Protein AF-E9F915-F1 (afdb_monomer_lite)

Secondary structure (DSSP, 8-state):
------PPPPPPPPPPPPPPP-PPPPPS-EEETTTTEEE-PPP-------------------EEEEEEEEE--SSS--EEEEEEEEETTEEEEEEEGGG--HHHHHTEEEEEEEEEEEE--SHHHHHHHH----TTTHHHHHSHHHHHHHTT--HHHHHHHHTTSGGGGSTTTTTTSSS-STTSB--EEEESS-TTT-GGGGG-GGGEEEEEETTEEEESTT--TT-SPP--

Sequence (232 aa):
MTRRVLEQRPAQEAPPCREPADPAPFPRSFYSFSLGTTIRPRPGRRAASRHAPADDATKKLIYTIVKADLLIPGADEPVPDAALVAEAKLIVWVGKQDAIPAEYTQKCRGTYSVPYLMPGLWDCHAHFLAGGDDEASWPAYMGFLEWAVEAGLSNLEAIRAATANGPLTVEGQAPRTGQLKAGYEADFIGVTANPVADVRVLQNEENIRWVWKGGRLFKGPGVGPWGEPAWF

Structure (mmCIF, N/CA/C/O backbone):
data_AF-E9F915-F1
#
_entry.id   AF-E9F915-F1
#
loop_
_atom_site.group_PDB
_atom_site.id
_atom_site.type_symbol
_atom_site.label_atom_id
_atom_site.label_alt_id
_atom_site.label_comp_id
_atom_site.label_asym_id
_atom_site.label_entity_id
_atom_site.label_seq_id
_atom_site.pdbx_PDB_ins_code
_atom_site.Cartn_x
_atom_site.Cartn_y
_atom_site.Cartn_z
_atom_site.occupancy
_atom_site.B_iso_or_equiv
_atom_site.auth_seq_id
_atom_site.auth_comp_id
_atom_site.auth_asym_id
_atom_site.auth_atom_id
_atom_site.pdbx_PDB_model_num
ATOM 1 N N . MET A 1 1 ? 20.446 -52.615 -42.421 1.00 43.00 1 MET A N 1
ATOM 2 C CA . MET A 1 1 ? 20.404 -51.462 -41.494 1.00 43.00 1 MET A CA 1
ATOM 3 C C . MET A 1 1 ? 18.943 -51.130 -41.235 1.00 43.00 1 MET A C 1
ATOM 5 O O . MET A 1 1 ? 18.282 -50.602 -42.116 1.00 43.00 1 MET A O 1
ATOM 9 N N . THR A 1 2 ? 18.412 -51.556 -40.090 1.00 36.72 2 THR A N 1
ATOM 10 C CA . THR A 1 2 ? 16.969 -51.584 -39.796 1.00 36.72 2 THR A CA 1
ATOM 11 C C . THR A 1 2 ? 16.632 -50.463 -38.813 1.00 36.72 2 THR A C 1
ATOM 13 O O . THR A 1 2 ? 17.228 -50.377 -37.740 1.00 36.72 2 THR A O 1
ATOM 16 N N . ARG A 1 3 ? 15.717 -49.569 -39.198 1.00 39.41 3 ARG A N 1
ATOM 17 C CA . ARG A 1 3 ? 15.311 -48.374 -38.440 1.00 39.41 3 ARG A CA 1
ATOM 18 C C . ARG A 1 3 ? 14.457 -48.808 -37.235 1.00 39.41 3 ARG A C 1
ATOM 20 O O . ARG A 1 3 ? 13.354 -49.307 -37.431 1.00 39.41 3 ARG A O 1
ATOM 27 N N . ARG A 1 4 ? 14.959 -48.657 -36.001 1.00 42.19 4 ARG A N 1
ATOM 28 C CA . ARG A 1 4 ? 14.153 -48.846 -34.777 1.00 42.19 4 ARG A CA 1
ATOM 29 C C . ARG A 1 4 ? 13.173 -47.679 -34.643 1.00 42.19 4 ARG A C 1
ATOM 31 O O . ARG A 1 4 ? 13.599 -46.532 -34.545 1.00 42.19 4 ARG A O 1
ATOM 38 N N . VAL A 1 5 ? 11.881 -47.984 -34.645 1.00 43.88 5 VAL A N 1
ATOM 39 C CA . VAL A 1 5 ? 10.809 -47.059 -34.262 1.00 43.88 5 VAL A CA 1
ATOM 40 C C . VAL A 1 5 ? 10.809 -46.975 -32.733 1.00 43.88 5 VAL A C 1
ATOM 42 O O . VAL A 1 5 ? 10.746 -48.005 -32.067 1.00 43.88 5 VAL A O 1
ATOM 45 N N . LEU A 1 6 ? 10.955 -45.769 -32.179 1.00 43.78 6 LEU A N 1
ATOM 46 C CA . LEU A 1 6 ? 10.784 -45.519 -30.747 1.00 43.78 6 LEU A CA 1
ATOM 47 C C . LEU A 1 6 ? 9.276 -45.511 -30.450 1.00 43.78 6 LEU A C 1
ATOM 49 O O . LEU A 1 6 ? 8.578 -44.589 -30.869 1.00 43.78 6 LEU A O 1
ATOM 53 N N . GLU A 1 7 ? 8.773 -46.522 -29.742 1.00 43.69 7 GLU A N 1
ATOM 54 C CA . GLU A 1 7 ? 7.441 -46.467 -29.132 1.00 43.69 7 GLU A CA 1
ATOM 55 C C . GLU A 1 7 ? 7.418 -45.371 -28.057 1.00 43.69 7 GLU A C 1
ATOM 57 O O . GLU A 1 7 ? 8.215 -45.376 -27.115 1.00 43.69 7 GLU A O 1
ATOM 62 N N . GLN A 1 8 ? 6.504 -44.413 -28.210 1.00 40.25 8 GLN A N 1
ATOM 63 C CA . GLN A 1 8 ? 6.225 -43.397 -27.202 1.00 40.25 8 GLN A CA 1
ATOM 64 C C . GLN A 1 8 ? 5.401 -44.031 -26.077 1.00 40.25 8 GLN A C 1
ATOM 66 O O . GLN A 1 8 ? 4.321 -44.567 -26.316 1.00 40.25 8 GLN A O 1
ATOM 71 N N . ARG A 1 9 ? 5.912 -43.979 -24.841 1.00 39.47 9 ARG A N 1
ATOM 72 C CA . ARG A 1 9 ? 5.148 -44.391 -23.655 1.00 39.47 9 ARG A CA 1
ATOM 73 C C . ARG A 1 9 ? 4.009 -43.392 -23.413 1.00 39.47 9 ARG A C 1
ATOM 75 O O . ARG A 1 9 ? 4.256 -42.192 -23.538 1.00 39.47 9 ARG A O 1
ATOM 82 N N . PRO A 1 10 ? 2.803 -43.843 -23.027 1.00 36.66 10 PRO A N 1
ATOM 83 C CA . PRO A 1 10 ? 1.741 -42.932 -22.623 1.00 36.66 10 PRO A CA 1
ATOM 84 C C . PRO A 1 10 ? 2.171 -42.144 -21.378 1.00 36.66 10 PRO A C 1
ATOM 86 O O . PRO A 1 10 ? 2.857 -42.676 -20.500 1.00 36.66 10 PRO A O 1
ATOM 89 N N . ALA A 1 11 ? 1.789 -40.868 -21.328 1.00 37.03 11 ALA A N 1
ATOM 90 C CA . ALA A 1 11 ? 2.035 -39.995 -20.189 1.00 37.03 11 ALA A CA 1
ATOM 91 C C . ALA A 1 11 ? 1.406 -40.604 -18.926 1.00 37.03 11 ALA A C 1
ATOM 93 O O . ALA A 1 11 ? 0.211 -40.893 -18.900 1.00 37.03 11 ALA A O 1
ATOM 94 N N . GLN A 1 12 ? 2.221 -40.826 -17.893 1.00 41.88 12 GLN A N 1
ATOM 95 C CA . GLN A 1 12 ? 1.717 -41.170 -16.568 1.00 41.88 12 GLN A CA 1
ATOM 96 C C . GLN A 1 12 ? 0.986 -39.955 -15.996 1.00 41.88 12 GLN A C 1
ATOM 98 O O . GLN A 1 12 ? 1.532 -38.853 -15.957 1.00 41.88 12 GLN A O 1
ATOM 103 N N . GLU A 1 13 ? -0.257 -40.177 -15.586 1.00 35.12 13 GLU A N 1
ATOM 104 C CA . GLU A 1 13 ? -1.120 -39.190 -14.949 1.00 35.12 13 GLU A CA 1
ATOM 105 C C . GLU A 1 13 ? -0.459 -38.680 -13.657 1.00 35.12 13 GLU A C 1
ATOM 107 O O . GLU A 1 13 ? 0.014 -39.466 -12.831 1.00 35.12 13 GLU A O 1
ATOM 112 N N . ALA A 1 14 ? -0.363 -37.356 -13.512 1.00 33.72 14 ALA A N 1
ATOM 113 C CA . ALA A 1 14 ? 0.231 -36.732 -12.337 1.00 33.72 14 ALA A CA 1
ATOM 114 C C . ALA A 1 14 ? -0.610 -37.046 -11.084 1.00 33.72 14 ALA A C 1
ATOM 116 O O . ALA A 1 14 ? -1.841 -37.037 -11.162 1.00 33.72 14 ALA A O 1
ATOM 117 N N . PRO A 1 15 ? 0.014 -37.305 -9.918 1.00 34.62 15 PRO A N 1
ATOM 118 C CA . PRO A 1 15 ? -0.734 -37.519 -8.686 1.00 34.62 15 PRO A CA 1
ATOM 119 C C . PRO A 1 15 ? -1.534 -36.253 -8.330 1.00 34.62 15 PRO A C 1
ATOM 121 O O . PRO A 1 15 ? -1.039 -35.144 -8.553 1.00 34.62 15 PRO A O 1
ATOM 124 N N . PRO A 1 16 ? -2.748 -36.385 -7.764 1.00 34.44 16 PRO A N 1
ATOM 125 C CA . PRO A 1 16 ? -3.571 -35.234 -7.414 1.00 34.44 16 PRO A CA 1
ATOM 126 C C . PRO A 1 16 ? -2.843 -34.333 -6.410 1.00 34.44 16 PRO A C 1
ATOM 128 O O . PRO A 1 16 ? -2.232 -34.817 -5.451 1.00 34.44 16 PRO A O 1
ATOM 131 N N . CYS A 1 17 ? -2.914 -33.019 -6.641 1.00 27.19 17 CYS A N 1
ATOM 132 C CA . CYS A 1 17 ? -2.391 -32.002 -5.735 1.00 27.19 17 CYS A CA 1
ATOM 133 C C . CYS A 1 17 ? -2.933 -32.248 -4.323 1.00 27.19 17 CYS A C 1
ATOM 135 O O . CYS A 1 17 ? -4.143 -32.220 -4.105 1.00 27.19 17 CYS A O 1
ATOM 137 N N . ARG A 1 18 ? -2.037 -32.496 -3.360 1.00 30.45 18 ARG A N 1
ATOM 138 C CA . ARG A 1 18 ? -2.409 -32.509 -1.943 1.00 30.45 18 ARG A CA 1
ATOM 139 C C . ARG A 1 18 ? -2.932 -31.126 -1.577 1.00 30.45 18 ARG A C 1
ATOM 141 O O . ARG A 1 18 ? -2.266 -30.131 -1.863 1.00 30.45 18 ARG A O 1
ATOM 148 N N . GLU A 1 19 ? -4.101 -31.084 -0.947 1.00 28.81 19 GLU A N 1
ATOM 149 C CA . GLU A 1 19 ? -4.620 -29.868 -0.327 1.00 28.81 19 GLU A CA 1
ATOM 150 C C . GLU A 1 19 ? -3.542 -29.270 0.597 1.00 28.81 19 GLU A C 1
ATOM 152 O O . GLU A 1 19 ? -2.868 -30.023 1.316 1.00 28.81 19 GLU A O 1
ATOM 157 N N . PRO A 1 20 ? -3.314 -27.944 0.557 1.00 32.12 20 PRO A N 1
ATOM 158 C CA . PRO A 1 20 ? -2.363 -27.308 1.452 1.00 32.12 20 PRO A CA 1
ATOM 159 C C . PRO A 1 20 ? -2.805 -27.558 2.895 1.00 32.12 20 PRO A C 1
ATOM 161 O O . PRO A 1 20 ? -3.964 -27.341 3.244 1.00 32.12 20 PRO A O 1
ATOM 164 N N . ALA A 1 21 ? -1.876 -28.047 3.718 1.00 34.62 21 ALA A N 1
ATOM 165 C CA . ALA A 1 21 ? -2.107 -28.247 5.140 1.00 34.62 21 ALA A CA 1
ATOM 166 C C . ALA A 1 21 ? -2.639 -26.953 5.773 1.00 34.62 21 ALA A C 1
ATOM 168 O O . ALA A 1 21 ? -2.148 -25.866 5.455 1.00 34.62 21 ALA A O 1
ATOM 169 N N . ASP A 1 22 ? -3.619 -27.092 6.669 1.00 31.59 22 ASP A N 1
ATOM 170 C CA . ASP A 1 22 ? -4.169 -25.986 7.454 1.00 31.59 22 ASP A CA 1
ATOM 171 C C . ASP A 1 22 ? -3.018 -25.131 8.018 1.00 31.59 22 ASP A C 1
ATOM 173 O O . ASP A 1 22 ? -2.083 -25.689 8.614 1.00 31.59 22 ASP A O 1
ATOM 177 N N . PRO A 1 23 ? -3.027 -23.798 7.826 1.00 40.06 23 PRO A N 1
ATOM 178 C CA . PRO A 1 23 ? -1.953 -22.955 8.318 1.00 40.06 23 PRO A CA 1
ATOM 179 C C . PRO A 1 23 ? -1.844 -23.126 9.832 1.00 40.06 23 PRO A C 1
ATOM 181 O O . PRO A 1 23 ? -2.843 -23.084 10.554 1.00 40.06 23 PRO A O 1
ATOM 184 N N . ALA A 1 24 ? -0.616 -23.341 10.306 1.00 38.50 24 ALA A N 1
ATOM 185 C CA . ALA A 1 24 ? -0.338 -23.542 11.720 1.00 38.50 24 ALA A CA 1
ATOM 186 C C . ALA A 1 24 ? -1.024 -22.452 12.573 1.00 38.50 24 ALA A C 1
ATOM 188 O O . ALA A 1 24 ? -1.021 -21.276 12.189 1.00 38.50 24 ALA A O 1
ATOM 189 N N . PRO A 1 25 ? -1.613 -22.811 13.729 1.00 47.69 25 PRO A N 1
ATOM 190 C CA . PRO A 1 25 ? -2.326 -21.855 14.562 1.00 47.69 25 PRO A CA 1
ATOM 191 C C . PRO A 1 25 ? -1.397 -20.715 14.987 1.00 47.69 25 PRO A C 1
ATOM 193 O O . PRO A 1 25 ? -0.257 -20.937 15.401 1.00 47.69 25 PRO A O 1
ATOM 196 N N . PHE A 1 26 ? -1.905 -19.486 14.887 1.00 46.41 26 PHE A N 1
ATOM 197 C CA . PHE A 1 26 ? -1.135 -18.271 15.144 1.00 46.41 26 PHE A CA 1
ATOM 198 C C . PHE A 1 26 ? -0.516 -18.283 16.559 1.00 46.41 26 PHE A C 1
ATOM 200 O O . PHE A 1 26 ? -1.200 -18.643 17.527 1.00 46.41 26 PHE A O 1
ATOM 207 N N . PRO A 1 27 ? 0.758 -17.878 16.723 1.00 49.72 27 PRO A N 1
ATOM 208 C CA . PRO A 1 27 ? 1.419 -17.883 18.022 1.00 49.72 27 PRO A CA 1
ATOM 209 C C . PRO A 1 27 ? 0.731 -16.934 19.014 1.00 49.72 27 PRO A C 1
ATOM 211 O O . PRO A 1 27 ? 0.291 -15.837 18.673 1.00 49.72 27 PRO A O 1
ATOM 214 N N . ARG A 1 28 ? 0.674 -17.347 20.288 1.00 50.78 28 ARG A N 1
ATOM 215 C CA . ARG A 1 28 ? -0.010 -16.619 21.380 1.00 50.78 28 ARG A CA 1
ATOM 216 C C . ARG A 1 28 ? 0.601 -15.251 21.710 1.00 50.78 28 ARG A C 1
ATOM 218 O O . ARG A 1 28 ? -0.039 -14.435 22.373 1.00 50.78 28 ARG A O 1
ATOM 225 N N . SER A 1 29 ? 1.841 -15.012 21.296 1.00 61.34 29 SER A N 1
ATOM 226 C CA . SER A 1 29 ? 2.548 -13.744 21.459 1.00 61.34 29 SER A CA 1
ATOM 227 C C . SER A 1 29 ? 3.776 -13.692 20.560 1.00 61.34 29 SER A C 1
ATOM 229 O O . SER A 1 29 ? 4.362 -14.736 20.288 1.00 61.34 29 SER A O 1
ATOM 231 N N . PHE A 1 30 ? 4.190 -12.496 20.144 1.00 60.84 30 PHE A N 1
ATOM 232 C CA . PHE A 1 30 ? 5.284 -12.305 19.201 1.00 60.84 30 PHE A CA 1
ATOM 233 C C . PHE A 1 30 ? 5.920 -10.899 19.357 1.00 60.84 30 PHE A C 1
ATOM 235 O O . PHE A 1 30 ? 5.217 -9.888 19.404 1.00 60.84 30 PHE A O 1
ATOM 242 N N . TYR A 1 31 ? 7.252 -10.805 19.482 1.00 54.66 31 TYR A N 1
ATOM 243 C CA . TYR A 1 31 ? 7.989 -9.555 19.772 1.00 54.66 31 TYR A CA 1
ATOM 244 C C . TYR A 1 31 ? 8.212 -8.702 18.518 1.00 54.66 31 TYR A C 1
ATOM 246 O O . TYR A 1 31 ? 8.751 -9.207 17.542 1.00 54.66 31 TYR A O 1
ATOM 254 N N . SER A 1 32 ? 7.756 -7.450 18.507 1.00 49.03 32 SER A N 1
ATOM 255 C CA . SER A 1 32 ? 7.906 -6.532 17.372 1.00 49.03 32 SER A CA 1
ATOM 256 C C . SER A 1 32 ? 9.156 -5.670 17.543 1.00 49.03 32 SER A C 1
ATOM 258 O O . SER A 1 32 ? 9.286 -4.944 18.531 1.00 49.03 32 SER A O 1
ATOM 260 N N . PHE A 1 33 ? 10.066 -5.745 16.570 1.00 37.56 33 PHE A N 1
ATOM 261 C CA . PHE A 1 33 ? 11.316 -4.979 16.560 1.00 37.56 33 PHE A CA 1
ATOM 262 C C . PHE A 1 33 ? 11.111 -3.524 16.139 1.00 37.56 33 PHE A C 1
ATOM 264 O O . PHE A 1 33 ? 11.818 -2.657 16.641 1.00 37.56 33 PHE A O 1
ATOM 271 N N . SER A 1 34 ? 10.110 -3.230 15.302 1.00 38.44 34 SER A N 1
ATOM 272 C CA . SER A 1 34 ? 9.751 -1.849 14.950 1.00 38.44 34 SER A CA 1
ATOM 273 C C . SER A 1 34 ? 9.242 -1.060 16.169 1.00 38.44 34 SER A C 1
ATOM 275 O O . SER A 1 34 ? 9.246 0.170 16.162 1.00 38.44 34 SER A O 1
ATOM 277 N N . LEU A 1 35 ? 8.834 -1.767 17.232 1.00 41.44 35 LEU A N 1
ATOM 278 C CA . LEU A 1 35 ? 8.211 -1.209 18.432 1.00 41.44 35 LEU A CA 1
ATOM 279 C C . LEU A 1 35 ? 8.949 -1.508 19.744 1.00 41.44 35 LEU A C 1
ATOM 281 O O . LEU A 1 35 ? 8.531 -0.996 20.781 1.00 41.44 35 LEU A O 1
ATOM 285 N N . GLY A 1 36 ? 9.956 -2.383 19.739 1.00 46.94 36 GLY A N 1
ATOM 286 C CA . GLY A 1 36 ? 10.618 -2.857 20.960 1.00 46.94 36 GLY A CA 1
ATOM 287 C C . GLY A 1 36 ? 9.665 -3.489 21.990 1.00 46.94 36 GLY A C 1
ATOM 288 O O . GLY A 1 36 ? 9.861 -3.315 23.191 1.00 46.94 36 GLY A O 1
ATOM 289 N N . THR A 1 37 ? 8.581 -4.158 21.564 1.00 49.03 37 THR A N 1
ATOM 290 C CA . THR A 1 37 ? 7.566 -4.685 22.501 1.00 49.03 37 THR A CA 1
ATOM 291 C C . THR A 1 37 ? 6.890 -5.980 22.045 1.00 49.03 37 THR A C 1
ATOM 293 O O . THR A 1 37 ? 6.812 -6.278 20.855 1.00 49.03 37 THR A O 1
ATOM 296 N N . THR A 1 38 ? 6.353 -6.759 22.993 1.00 56.84 38 THR A N 1
ATOM 297 C CA . THR A 1 38 ? 5.653 -8.029 22.717 1.00 56.84 38 THR A CA 1
ATOM 298 C C . THR A 1 38 ? 4.183 -7.804 22.382 1.00 56.84 38 THR A C 1
ATOM 300 O O . THR A 1 38 ? 3.413 -7.336 23.218 1.00 56.84 38 THR A O 1
ATOM 303 N N . ILE A 1 39 ? 3.761 -8.224 21.189 1.00 55.38 39 ILE A N 1
ATOM 304 C CA . ILE A 1 39 ? 2.359 -8.216 20.765 1.00 55.38 39 ILE A CA 1
ATOM 305 C C . ILE A 1 39 ? 1.713 -9.544 21.177 1.00 55.38 39 ILE A C 1
ATOM 307 O O . ILE A 1 39 ? 2.285 -10.610 20.961 1.00 55.38 39 ILE A O 1
ATOM 311 N N . ARG A 1 40 ? 0.518 -9.502 21.775 1.00 64.94 40 ARG A N 1
ATOM 312 C CA . ARG A 1 40 ? -0.287 -10.694 22.096 1.00 64.94 40 ARG A CA 1
ATOM 313 C C . ARG A 1 40 ? -1.623 -10.623 21.351 1.00 64.94 40 ARG A C 1
ATOM 315 O O . ARG A 1 40 ? -2.489 -9.859 21.782 1.00 64.94 40 ARG A O 1
ATOM 322 N N . PRO A 1 41 ? -1.809 -11.362 20.244 1.00 46.00 41 PRO A N 1
ATOM 323 C CA . PRO A 1 41 ? -3.091 -11.391 19.555 1.00 46.00 41 PRO A CA 1
ATOM 324 C C . PRO A 1 41 ? -4.121 -12.088 20.453 1.00 46.00 41 PRO A C 1
ATOM 326 O O . PRO A 1 41 ? -3.833 -13.121 21.062 1.00 46.00 41 PRO A O 1
ATOM 329 N N . ARG A 1 42 ? -5.323 -11.514 20.595 1.00 44.06 42 ARG A N 1
ATOM 330 C CA . ARG A 1 42 ? -6.393 -12.162 21.368 1.00 44.06 42 ARG A CA 1
ATOM 331 C C . ARG A 1 42 ? -6.920 -13.362 20.574 1.00 44.06 42 ARG A C 1
ATOM 333 O O . ARG A 1 42 ? -7.370 -13.161 19.449 1.00 44.06 42 ARG A O 1
ATOM 340 N N . PRO A 1 43 ? -6.930 -14.583 21.138 1.00 40.81 43 PRO A N 1
ATOM 341 C CA . PRO A 1 43 ? -7.634 -15.688 20.507 1.00 40.81 43 PRO A CA 1
ATOM 342 C C . PRO A 1 43 ? -9.139 -15.388 20.492 1.00 40.81 43 PRO A C 1
ATOM 344 O O . PRO A 1 43 ? -9.666 -14.787 21.435 1.00 40.81 43 PRO A O 1
ATOM 347 N N . GLY A 1 44 ? -9.815 -15.791 19.411 1.00 42.69 44 GLY A N 1
ATOM 348 C CA . GLY A 1 44 ? -11.257 -15.624 19.232 1.00 42.69 44 GLY A CA 1
ATOM 349 C C . GLY A 1 44 ? -12.027 -16.016 20.496 1.00 42.69 44 GLY A C 1
ATOM 350 O O . GLY A 1 44 ? -11.787 -17.068 21.089 1.00 42.69 44 GLY A O 1
ATOM 351 N N . ARG A 1 45 ? -12.911 -15.121 20.953 1.00 38.88 45 ARG A N 1
ATOM 352 C CA . ARG A 1 45 ? -13.650 -15.242 22.217 1.00 38.88 45 ARG A CA 1
ATOM 353 C C . ARG A 1 45 ? -14.365 -16.599 22.325 1.00 38.88 45 ARG A C 1
ATOM 355 O O . ARG A 1 45 ? -15.392 -16.811 21.690 1.00 38.88 45 ARG A O 1
ATOM 362 N N . ARG A 1 46 ? -13.927 -17.435 23.270 1.00 32.91 46 ARG A N 1
ATOM 363 C CA . ARG A 1 46 ? -14.832 -18.264 24.082 1.00 32.91 46 ARG A CA 1
ATOM 364 C C . ARG A 1 46 ? -14.678 -17.868 25.549 1.00 32.91 46 ARG A C 1
ATOM 366 O O . ARG A 1 46 ? -13.573 -17.643 26.035 1.00 32.91 46 ARG A O 1
ATOM 373 N N . ALA A 1 47 ? -15.818 -17.683 26.205 1.00 40.06 47 ALA A N 1
ATOM 374 C CA . ALA A 1 47 ? -15.943 -17.108 27.537 1.00 40.06 47 ALA A CA 1
ATOM 375 C C . ALA A 1 47 ? -15.392 -18.033 28.637 1.00 40.06 47 ALA A C 1
ATOM 377 O O . ALA A 1 47 ? -15.788 -19.192 28.693 1.00 40.06 47 ALA A O 1
ATOM 378 N N . ALA A 1 48 ? -14.537 -17.508 29.526 1.00 30.30 48 ALA A N 1
ATOM 379 C CA . ALA A 1 48 ? -14.792 -17.397 30.974 1.00 30.30 48 ALA A CA 1
ATOM 380 C C . ALA A 1 48 ? -13.531 -17.001 31.783 1.00 30.30 48 ALA A C 1
ATOM 382 O O . ALA A 1 48 ? -12.481 -17.622 31.674 1.00 30.30 48 ALA A O 1
ATOM 383 N N . SER A 1 49 ? -13.720 -15.959 32.604 1.00 36.72 49 SER A N 1
ATOM 384 C CA . SER A 1 49 ? -13.103 -15.562 33.889 1.00 36.72 49 SER A CA 1
ATOM 385 C C . SER A 1 49 ? -11.691 -16.035 34.288 1.00 36.72 49 SER A C 1
ATOM 387 O O . SER A 1 49 ? -11.479 -17.212 34.570 1.00 36.72 49 SER A O 1
ATOM 389 N N . ARG A 1 50 ? -10.795 -15.061 34.540 1.00 31.25 50 ARG A N 1
ATOM 390 C CA . ARG A 1 50 ? -10.227 -14.773 35.879 1.00 31.25 50 ARG A CA 1
ATOM 391 C C . ARG A 1 50 ? -9.520 -13.407 35.906 1.00 31.25 50 ARG A C 1
ATOM 393 O O . ARG A 1 50 ? -8.927 -12.980 34.922 1.00 31.25 50 ARG A O 1
ATOM 400 N N . HIS A 1 51 ? -9.664 -12.736 37.046 1.00 34.12 51 HIS A N 1
ATOM 401 C CA . HIS A 1 51 ? -9.175 -11.401 37.405 1.00 34.12 51 HIS A CA 1
ATOM 402 C C . HIS A 1 51 ? -7.655 -11.226 37.209 1.00 34.12 51 HIS A C 1
ATOM 404 O O . HIS A 1 51 ? -6.870 -12.005 37.745 1.00 34.12 51 HIS A O 1
ATOM 410 N N . ALA A 1 52 ? -7.266 -10.151 36.522 1.00 30.16 52 ALA A N 1
ATOM 411 C CA . ALA A 1 52 ? -5.951 -9.511 36.575 1.00 30.16 52 ALA A CA 1
ATOM 412 C C . ALA A 1 52 ? -6.189 -8.021 36.910 1.00 30.16 52 ALA A C 1
ATOM 414 O O . ALA A 1 52 ? -7.265 -7.518 36.568 1.00 30.16 52 ALA A O 1
ATOM 415 N N . PRO A 1 53 ? -5.271 -7.341 37.624 1.00 32.31 53 PRO A N 1
ATOM 416 C CA . PRO A 1 53 ? -5.532 -6.021 38.188 1.00 32.31 53 PRO A CA 1
ATOM 417 C C . PRO A 1 53 ? -5.796 -5.001 37.079 1.00 32.31 53 PRO A C 1
ATOM 419 O O . PRO A 1 53 ? -5.200 -5.059 36.004 1.00 32.31 53 PRO A O 1
ATOM 422 N N . ALA A 1 54 ? -6.751 -4.114 37.348 1.00 35.56 54 ALA A N 1
ATOM 423 C CA . ALA A 1 54 ? -7.240 -3.117 36.417 1.00 35.56 54 ALA A CA 1
ATOM 424 C C . ALA A 1 54 ? -6.165 -2.060 36.135 1.00 35.56 54 ALA A C 1
ATOM 426 O O . ALA A 1 54 ? -5.974 -1.144 36.928 1.00 35.56 54 ALA A O 1
ATOM 427 N N . ASP A 1 55 ? -5.517 -2.171 34.977 1.00 35.81 55 ASP A N 1
ATOM 428 C CA . ASP A 1 55 ? -5.109 -0.984 34.231 1.00 35.81 55 ASP A CA 1
ATOM 429 C C . ASP A 1 55 ? -6.370 -0.461 33.531 1.00 35.81 55 ASP A C 1
ATOM 431 O O . ASP A 1 55 ? -6.750 -0.893 32.437 1.00 35.81 55 ASP A O 1
ATOM 435 N N . ASP A 1 56 ? -7.083 0.412 34.238 1.00 37.72 56 ASP A N 1
ATOM 436 C CA . ASP A 1 56 ? -8.189 1.194 33.701 1.00 37.72 56 ASP A CA 1
ATOM 437 C C . ASP A 1 56 ? -7.632 2.292 32.789 1.00 37.72 56 ASP A C 1
ATOM 439 O O . ASP A 1 56 ? -7.505 3.461 33.140 1.00 37.72 56 ASP A O 1
ATOM 443 N N . ALA A 1 57 ? -7.269 1.884 31.581 1.00 41.12 57 ALA A N 1
ATOM 444 C CA . ALA A 1 57 ? -7.301 2.754 30.428 1.00 41.12 57 ALA A CA 1
ATOM 445 C C . ALA A 1 57 ? -8.193 2.056 29.413 1.00 41.12 57 ALA A C 1
ATOM 447 O O . ALA A 1 57 ? -7.757 1.181 28.660 1.00 41.12 57 ALA A O 1
ATOM 448 N N . THR A 1 58 ? -9.469 2.429 29.394 1.00 40.19 58 THR A N 1
ATOM 449 C CA . THR A 1 58 ? -10.378 2.076 28.304 1.00 40.19 58 THR A CA 1
ATOM 450 C C . THR A 1 58 ? -9.869 2.767 27.030 1.00 40.19 58 THR A C 1
ATOM 452 O O . THR A 1 58 ? -10.392 3.801 26.618 1.00 40.19 58 THR A O 1
ATOM 455 N N . LYS A 1 59 ? -8.785 2.251 26.424 1.00 52.59 59 LYS A N 1
ATOM 456 C CA . LYS A 1 59 ? -8.238 2.741 25.155 1.00 52.59 59 LYS A CA 1
ATOM 457 C C . LYS A 1 59 ? -9.329 2.528 24.120 1.00 52.59 59 LYS A C 1
ATOM 459 O O . LYS A 1 59 ? -9.590 1.404 23.699 1.00 52.59 59 LYS A O 1
ATOM 464 N N . LYS A 1 60 ? -10.024 3.617 23.788 1.00 53.19 60 LYS A N 1
ATOM 465 C CA . LYS A 1 60 ? -11.063 3.674 22.764 1.00 53.19 60 LYS A CA 1
ATOM 466 C C . LYS A 1 60 ? -10.448 3.067 21.500 1.00 53.19 60 LYS A C 1
ATOM 468 O O . LYS A 1 60 ? -9.529 3.647 20.935 1.00 53.19 60 LYS A O 1
ATOM 473 N N . LEU A 1 61 ? -10.868 1.858 21.135 1.00 56.75 61 LEU A N 1
ATOM 474 C CA . LEU A 1 61 ? -10.429 1.197 19.909 1.00 56.75 61 LEU A CA 1
ATOM 475 C C . LEU A 1 61 ? -10.983 2.037 18.760 1.00 56.75 61 LEU A C 1
ATOM 477 O O . LEU A 1 61 ? -12.204 2.131 18.621 1.00 56.75 61 LEU A O 1
ATOM 481 N N . ILE A 1 62 ? -10.110 2.720 18.021 1.00 76.44 62 ILE A N 1
ATOM 482 C CA . ILE A 1 62 ? -10.526 3.545 16.891 1.00 76.44 62 ILE A CA 1
ATOM 483 C C . ILE A 1 62 ? -9.921 2.961 15.623 1.00 76.44 62 ILE A C 1
ATOM 485 O O . ILE A 1 62 ? -8.704 2.808 15.525 1.00 76.44 62 ILE A O 1
ATOM 489 N N . TYR A 1 63 ? -10.790 2.613 14.679 1.00 89.69 63 TYR A N 1
ATOM 490 C CA . TYR A 1 63 ? -10.387 2.070 13.390 1.00 89.69 63 TYR A CA 1
ATOM 491 C C . TYR A 1 63 ? -9.947 3.194 12.453 1.00 89.69 63 TYR A C 1
ATOM 493 O O . TYR A 1 63 ? -10.596 4.242 12.376 1.00 89.69 63 TYR A O 1
ATOM 501 N N . THR A 1 64 ? -8.885 2.952 11.695 1.00 92.25 64 THR A N 1
ATOM 502 C CA . THR A 1 64 ? -8.491 3.773 10.547 1.00 92.25 64 THR A CA 1
ATOM 503 C C . THR A 1 64 ? -8.925 3.052 9.284 1.00 92.25 64 THR A C 1
ATOM 505 O O . THR A 1 64 ? -8.561 1.895 9.090 1.00 92.25 64 THR A O 1
ATOM 508 N N . ILE A 1 65 ? -9.700 3.724 8.432 1.00 95.12 65 ILE A N 1
ATOM 509 C CA . ILE A 1 65 ? -10.146 3.170 7.151 1.00 95.12 65 ILE A CA 1
ATOM 510 C C . ILE A 1 65 ? -9.390 3.885 6.037 1.00 95.12 65 ILE A C 1
ATOM 512 O O . ILE A 1 65 ? -9.380 5.114 5.989 1.00 95.12 65 ILE A O 1
ATOM 516 N N . VAL A 1 66 ? -8.787 3.127 5.129 1.00 96.88 66 VAL A N 1
ATOM 517 C CA . VAL A 1 66 ? -8.116 3.660 3.942 1.00 96.88 66 VAL A CA 1
ATOM 518 C C . VAL A 1 66 ? -8.730 3.019 2.711 1.00 96.88 66 VAL A C 1
ATOM 520 O O . VAL A 1 66 ? -8.654 1.808 2.534 1.00 96.88 66 VAL A O 1
ATOM 523 N N . LYS A 1 67 ? -9.372 3.837 1.885 1.00 97.88 67 LYS A N 1
ATOM 524 C CA . LYS A 1 67 ? -9.943 3.469 0.592 1.00 97.88 67 LYS A CA 1
ATOM 525 C C . LYS A 1 67 ? -8.920 3.751 -0.501 1.00 97.88 67 LYS A C 1
ATOM 527 O O . LYS A 1 67 ? -8.257 4.787 -0.453 1.00 97.88 67 LYS A O 1
ATOM 532 N N . ALA A 1 68 ? -8.802 2.834 -1.449 1.00 98.00 68 ALA A N 1
ATOM 533 C CA . ALA A 1 68 ? -7.847 2.895 -2.539 1.00 98.00 68 ALA A CA 1
ATOM 534 C C . ALA A 1 68 ? -8.515 2.592 -3.880 1.00 98.00 68 ALA A C 1
ATOM 536 O O . ALA A 1 68 ? -9.264 1.612 -3.981 1.00 98.00 68 ALA A O 1
ATOM 537 N N . ASP A 1 69 ? -8.204 3.386 -4.906 1.00 98.25 69 ASP A N 1
ATOM 538 C CA . ASP A 1 69 ? -8.619 3.074 -6.281 1.00 98.25 69 ASP A CA 1
ATOM 539 C C . ASP A 1 69 ? -7.933 1.774 -6.738 1.00 98.25 69 ASP A C 1
ATOM 541 O O . ASP A 1 69 ? -8.564 0.908 -7.343 1.00 98.25 69 ASP A O 1
ATOM 545 N N . LEU A 1 70 ? -6.665 1.584 -6.351 1.00 98.31 70 LEU A N 1
ATOM 546 C CA . LEU A 1 70 ? -5.927 0.332 -6.505 1.00 98.31 70 LEU A CA 1
ATOM 547 C C . LEU A 1 70 ? -5.133 -0.008 -5.234 1.00 98.31 70 LEU A C 1
ATOM 549 O O . LEU A 1 70 ? -4.240 0.732 -4.819 1.00 98.31 70 LEU A O 1
ATOM 553 N N . LEU A 1 71 ? -5.425 -1.159 -4.629 1.00 98.12 71 LEU A N 1
ATOM 554 C CA . LEU A 1 71 ? -4.657 -1.720 -3.517 1.00 98.12 71 LEU A CA 1
ATOM 555 C C . LEU A 1 71 ? -3.690 -2.770 -4.053 1.00 98.12 71 LEU A C 1
ATOM 557 O O . LEU A 1 71 ? -4.102 -3.716 -4.708 1.00 98.12 71 LEU A O 1
ATOM 561 N N . ILE A 1 72 ? -2.410 -2.634 -3.743 1.00 97.75 72 ILE A N 1
ATOM 562 C CA . ILE A 1 72 ? -1.344 -3.558 -4.127 1.00 97.75 72 ILE A CA 1
ATOM 563 C C . ILE A 1 72 ? -0.979 -4.351 -2.870 1.00 97.75 72 ILE A C 1
ATOM 565 O O . ILE A 1 72 ? -0.384 -3.770 -1.970 1.00 97.75 72 ILE A O 1
ATOM 569 N N . PRO A 1 73 ? -1.336 -5.641 -2.737 1.00 95.00 73 PRO A N 1
ATOM 570 C CA . PRO A 1 73 ? -1.159 -6.373 -1.477 1.00 95.00 73 PRO A CA 1
ATOM 571 C C . PRO A 1 73 ? 0.298 -6.671 -1.096 1.00 95.00 73 PRO A C 1
ATOM 573 O O . PRO A 1 73 ? 0.578 -6.995 0.059 1.00 95.00 73 PRO A O 1
ATOM 576 N N . GLY A 1 74 ? 1.219 -6.587 -2.059 1.00 91.62 74 GLY A N 1
ATOM 577 C CA . GLY A 1 74 ? 2.630 -6.958 -1.927 1.00 91.62 74 GLY A CA 1
ATOM 578 C C . GLY A 1 74 ? 2.892 -8.389 -2.395 1.00 91.62 74 GLY A C 1
ATOM 579 O O . GLY A 1 74 ? 3.714 -8.603 -3.281 1.00 91.62 74 GLY A O 1
ATOM 580 N N . ALA A 1 75 ? 2.172 -9.371 -1.844 1.00 89.81 75 ALA A N 1
ATOM 581 C CA . ALA A 1 75 ? 2.300 -10.773 -2.257 1.00 89.81 75 ALA A CA 1
ATOM 582 C C . ALA A 1 75 ? 1.350 -11.159 -3.396 1.00 89.81 75 ALA A C 1
ATOM 584 O O . ALA A 1 75 ? 1.737 -11.942 -4.253 1.00 89.81 75 ALA A O 1
ATOM 585 N N . ASP A 1 76 ? 0.141 -10.609 -3.426 1.00 92.44 76 ASP A N 1
ATOM 586 C CA . ASP A 1 76 ? -0.915 -10.996 -4.367 1.00 92.44 76 ASP A CA 1
ATOM 587 C C . ASP A 1 76 ? -1.120 -9.944 -5.472 1.00 92.44 76 ASP A C 1
ATOM 589 O O . ASP A 1 76 ? -0.487 -8.885 -5.468 1.00 92.44 76 ASP A O 1
ATOM 593 N N . GLU A 1 77 ? -2.011 -10.242 -6.420 1.00 95.81 77 GLU A N 1
ATOM 594 C CA . GLU A 1 77 ? -2.379 -9.324 -7.503 1.00 95.81 77 GLU A CA 1
ATOM 595 C C . GLU A 1 77 ? -3.037 -8.031 -6.981 1.00 95.81 77 GLU A C 1
ATOM 597 O O . GLU A 1 77 ? -3.770 -8.068 -5.984 1.00 95.81 77 GLU A O 1
ATOM 602 N N . PRO A 1 78 ? -2.836 -6.883 -7.658 1.00 97.50 78 PRO A N 1
ATOM 603 C CA . PRO A 1 78 ? -3.521 -5.642 -7.323 1.00 97.50 78 PRO A CA 1
ATOM 604 C C . PRO A 1 78 ? -5.049 -5.768 -7.371 1.00 97.50 78 PRO A C 1
ATOM 606 O O . PRO A 1 78 ? -5.630 -6.297 -8.318 1.00 97.50 78 PRO A O 1
ATOM 609 N N . VAL A 1 79 ? -5.713 -5.221 -6.356 1.00 97.75 79 VAL A N 1
ATO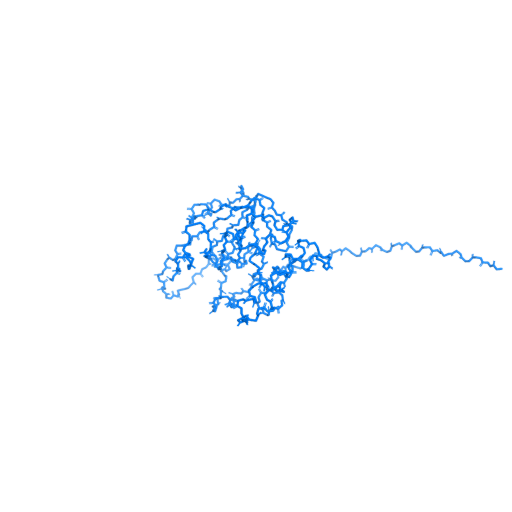M 610 C CA . VAL A 1 79 ? -7.165 -5.249 -6.189 1.00 97.75 79 VAL A CA 1
ATOM 611 C C . VAL A 1 79 ? -7.728 -3.844 -6.426 1.00 97.75 79 VAL A C 1
ATOM 613 O O . VAL A 1 79 ? -7.450 -2.943 -5.629 1.00 97.75 79 VAL A O 1
ATOM 616 N N . PRO A 1 80 ? -8.526 -3.624 -7.487 1.00 97.94 80 PRO A N 1
ATOM 617 C CA . PRO A 1 80 ? -9.177 -2.338 -7.717 1.00 97.94 80 PRO A CA 1
ATOM 618 C C . PRO A 1 80 ? -10.339 -2.127 -6.742 1.00 97.94 80 PRO A C 1
ATOM 620 O O . PRO A 1 80 ? -10.954 -3.102 -6.288 1.00 97.94 80 PRO A O 1
ATOM 623 N N . ASP A 1 81 ? -10.673 -0.869 -6.464 1.00 97.75 81 ASP A N 1
ATOM 624 C CA . ASP A 1 81 ? -11.783 -0.456 -5.595 1.00 97.75 81 ASP A CA 1
ATOM 625 C C . ASP A 1 81 ? -11.758 -1.175 -4.240 1.00 97.75 81 ASP A C 1
ATOM 627 O O . ASP A 1 81 ? -12.736 -1.787 -3.792 1.00 97.75 81 ASP A O 1
ATOM 631 N N . ALA A 1 82 ? -10.600 -1.128 -3.585 1.00 97.88 82 ALA A N 1
ATOM 632 C CA . ALA A 1 82 ? -10.342 -1.841 -2.344 1.00 97.88 82 ALA A CA 1
ATOM 633 C C . ALA A 1 82 ? -10.191 -0.897 -1.146 1.00 97.88 82 ALA A C 1
ATOM 635 O O . ALA A 1 82 ? -9.962 0.303 -1.275 1.00 97.88 82 ALA A O 1
ATOM 636 N N . ALA A 1 83 ? -10.350 -1.447 0.049 1.00 97.56 83 ALA A N 1
ATOM 637 C CA . ALA A 1 83 ? -10.140 -0.761 1.305 1.00 97.56 83 ALA A CA 1
ATOM 638 C C . ALA A 1 83 ? -9.370 -1.641 2.285 1.00 97.56 83 ALA A C 1
ATOM 640 O O . ALA A 1 83 ? -9.437 -2.871 2.260 1.00 97.56 83 ALA A O 1
ATOM 641 N N . LEU A 1 84 ? -8.679 -0.963 3.189 1.00 97.12 84 LEU A N 1
ATOM 642 C CA . LEU A 1 84 ? -7.964 -1.532 4.312 1.00 97.12 84 LEU A CA 1
ATOM 643 C C . LEU A 1 84 ? -8.477 -0.891 5.599 1.00 97.12 84 LEU A C 1
ATOM 645 O O . LEU A 1 84 ? -8.678 0.323 5.667 1.00 97.12 84 LEU A O 1
ATOM 649 N N . VAL A 1 85 ? -8.665 -1.709 6.632 1.00 96.31 85 VAL A N 1
ATOM 650 C CA . VAL A 1 85 ? -8.985 -1.247 7.982 1.00 96.31 85 VAL A CA 1
ATOM 651 C C . VAL A 1 85 ? -7.863 -1.646 8.925 1.00 96.31 85 VAL A C 1
ATOM 653 O O . VAL A 1 85 ? -7.505 -2.821 9.026 1.00 96.31 85 VAL A O 1
ATOM 656 N N . ALA A 1 86 ? -7.333 -0.658 9.637 1.00 93.31 86 ALA A N 1
ATOM 657 C CA . ALA A 1 86 ? -6.335 -0.845 10.675 1.00 93.31 86 ALA A CA 1
ATOM 658 C C . ALA A 1 86 ? -6.933 -0.563 12.058 1.00 93.31 86 ALA A C 1
ATOM 660 O O . ALA A 1 86 ? -7.657 0.415 12.254 1.00 93.31 86 ALA A O 1
ATOM 661 N N . GLU A 1 87 ? -6.598 -1.410 13.025 1.00 91.44 87 GLU A N 1
ATOM 662 C CA . GLU A 1 87 ? -6.878 -1.217 14.442 1.00 91.44 87 GLU A CA 1
ATOM 663 C C . GLU A 1 87 ? -5.554 -1.145 15.197 1.00 91.44 87 GLU A C 1
ATOM 665 O O . GLU A 1 87 ? -4.782 -2.109 15.240 1.00 91.44 87 GLU A O 1
ATOM 670 N N . ALA A 1 88 ? -5.298 0.006 15.818 1.00 86.75 88 ALA A N 1
ATOM 671 C CA . ALA A 1 88 ? -4.029 0.297 16.470 1.00 86.75 88 ALA A CA 1
ATOM 672 C C . ALA A 1 88 ? -2.841 0.032 15.532 1.00 86.75 88 ALA A C 1
ATOM 674 O O . ALA A 1 88 ? -2.552 0.864 14.688 1.00 86.75 88 ALA A O 1
ATOM 675 N N . LYS A 1 89 ? -2.164 -1.110 15.677 1.00 87.69 89 LYS A N 1
ATOM 676 C CA . LYS A 1 89 ? -0.939 -1.448 14.937 1.00 87.69 89 LYS A CA 1
ATOM 677 C C . LYS A 1 89 ? -1.124 -2.570 13.926 1.00 87.69 89 LYS A C 1
ATOM 679 O O . LYS A 1 89 ? -0.155 -2.954 13.282 1.00 87.69 89 LYS A O 1
ATOM 684 N N . LEU A 1 90 ? -2.328 -3.125 13.832 1.00 92.56 90 LEU A N 1
ATOM 685 C CA . LEU A 1 90 ? -2.610 -4.287 13.007 1.00 92.56 90 LEU A CA 1
ATOM 686 C C . LEU A 1 90 ? -3.635 -3.937 11.945 1.00 92.56 90 LEU A C 1
ATOM 688 O O . LEU A 1 90 ? -4.599 -3.214 12.195 1.00 92.56 90 LEU A O 1
ATOM 692 N N . ILE A 1 91 ? -3.449 -4.511 10.771 1.00 95.00 91 ILE A N 1
ATOM 693 C CA . ILE A 1 91 ? -4.489 -4.595 9.762 1.00 95.00 91 ILE A CA 1
ATOM 694 C C . ILE A 1 91 ? -5.498 -5.623 10.264 1.00 95.00 91 ILE A C 1
ATOM 696 O O . ILE A 1 91 ? -5.142 -6.764 10.555 1.00 95.00 91 ILE A O 1
ATOM 700 N N . VAL A 1 92 ? -6.759 -5.227 10.391 1.00 95.44 92 VAL A N 1
ATOM 701 C CA . VAL A 1 92 ? -7.833 -6.117 10.859 1.00 95.44 92 VAL A CA 1
ATOM 702 C C . VAL A 1 92 ? -8.710 -6.607 9.720 1.00 95.44 92 VAL A C 1
ATOM 704 O O . VAL A 1 92 ? -9.330 -7.659 9.843 1.00 9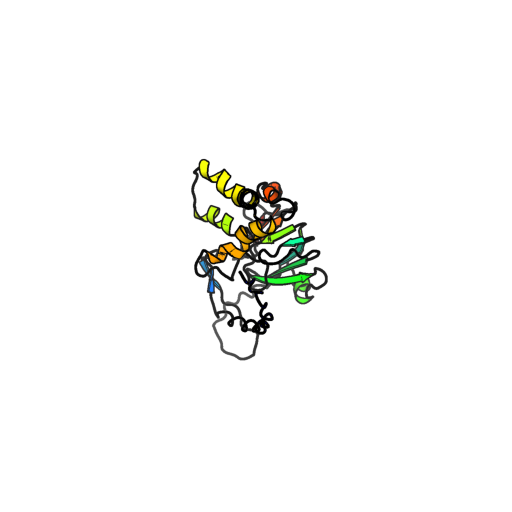5.44 92 VAL A O 1
ATOM 707 N N . TRP A 1 93 ? -8.726 -5.890 8.595 1.00 96.69 93 TRP A N 1
ATOM 708 C CA . TRP A 1 93 ? -9.539 -6.250 7.442 1.00 96.69 93 TRP A CA 1
ATOM 709 C C . TRP A 1 93 ? -8.995 -5.633 6.148 1.00 96.69 93 TRP A C 1
ATOM 711 O O . TRP A 1 93 ? -8.494 -4.507 6.156 1.00 96.69 93 TRP A O 1
ATOM 721 N N . VAL A 1 94 ? -9.116 -6.367 5.039 1.00 97.25 94 VAL A N 1
ATOM 722 C CA . VAL A 1 94 ? -8.816 -5.914 3.670 1.00 97.25 94 VAL A CA 1
ATOM 723 C C . VAL A 1 94 ? -9.864 -6.510 2.732 1.00 97.25 94 VAL A C 1
ATOM 725 O O . VAL A 1 94 ? -10.182 -7.694 2.849 1.00 97.25 94 VAL A O 1
ATOM 728 N N . GLY A 1 95 ? -10.406 -5.715 1.813 1.00 96.38 95 GLY A N 1
ATOM 729 C CA . GLY A 1 95 ? -11.440 -6.171 0.883 1.00 96.38 95 GLY A CA 1
ATOM 730 C C . GLY A 1 95 ? -11.956 -5.062 -0.027 1.00 96.38 95 GLY A C 1
ATOM 731 O O . GLY A 1 95 ? -11.350 -4.000 -0.119 1.00 96.38 95 GLY A O 1
ATOM 732 N N . LYS A 1 96 ? -13.079 -5.296 -0.712 1.00 97.50 96 LYS A N 1
ATOM 733 C CA . LYS A 1 96 ? -13.731 -4.296 -1.575 1.00 97.50 96 LYS A CA 1
ATOM 734 C C . LYS A 1 96 ? -14.308 -3.130 -0.770 1.00 97.50 96 LYS A C 1
ATOM 736 O O . LYS A 1 96 ? -14.849 -3.343 0.309 1.00 97.50 96 LYS A O 1
ATOM 741 N N . GLN A 1 97 ? -14.232 -1.902 -1.286 1.00 95.12 97 GLN A N 1
ATOM 742 C CA . GLN A 1 97 ? -14.666 -0.697 -0.555 1.00 95.12 97 GLN A CA 1
ATOM 743 C C . GLN A 1 97 ? -16.140 -0.713 -0.115 1.00 95.12 97 GLN A C 1
ATOM 745 O O . GLN A 1 97 ? -16.481 -0.110 0.903 1.00 95.12 97 GLN A O 1
ATOM 750 N N . ASP A 1 98 ? -17.013 -1.371 -0.872 1.00 94.88 98 ASP A N 1
ATOM 751 C CA . ASP A 1 98 ? -18.444 -1.522 -0.581 1.00 94.88 98 ASP A CA 1
ATOM 752 C C . ASP A 1 98 ? -18.743 -2.636 0.437 1.00 94.88 98 ASP A C 1
ATOM 754 O O . ASP A 1 98 ? -19.814 -2.656 1.042 1.00 94.88 98 ASP A O 1
ATOM 758 N N . ALA A 1 99 ? -17.778 -3.522 0.679 1.00 95.44 99 ALA A N 1
ATOM 759 C CA . ALA A 1 99 ? -17.883 -4.658 1.583 1.00 95.44 99 ALA A CA 1
ATOM 760 C C . ALA A 1 99 ? -17.324 -4.378 2.988 1.00 95.44 99 ALA A C 1
ATOM 762 O O . ALA A 1 99 ? -17.210 -5.307 3.789 1.00 95.44 99 ALA A O 1
ATOM 763 N N . ILE A 1 100 ? -16.957 -3.127 3.305 1.00 93.00 100 ILE A N 1
ATOM 764 C CA . ILE A 1 100 ? -16.425 -2.761 4.626 1.00 93.00 100 ILE A CA 1
ATOM 765 C C . ILE A 1 100 ? -17.486 -3.060 5.701 1.00 93.00 100 ILE A C 1
ATOM 767 O O . ILE A 1 100 ? -18.574 -2.475 5.662 1.00 93.00 100 ILE A O 1
ATOM 771 N N . PRO A 1 101 ? -17.184 -3.907 6.705 1.00 92.50 101 PRO A N 1
ATOM 772 C CA . PRO A 1 101 ? -18.113 -4.187 7.791 1.00 92.50 101 PRO A CA 1
ATOM 773 C C . PRO A 1 101 ? -18.567 -2.921 8.531 1.00 92.50 101 PRO A C 1
ATOM 775 O O . PRO A 1 101 ? -17.759 -2.067 8.906 1.00 92.50 101 PRO A O 1
ATOM 778 N N . ALA A 1 102 ? -19.872 -2.828 8.805 1.00 88.94 102 ALA A N 1
ATOM 779 C CA . ALA A 1 102 ? -20.479 -1.668 9.467 1.00 88.94 102 ALA A CA 1
ATOM 780 C C . ALA A 1 102 ? -19.908 -1.394 10.873 1.00 88.94 102 ALA A C 1
ATOM 782 O O . ALA A 1 102 ? -19.941 -0.263 11.357 1.00 88.94 102 ALA A O 1
ATOM 783 N N . GLU A 1 103 ? -19.347 -2.414 11.528 1.00 88.56 103 GLU A N 1
ATOM 784 C CA . GLU A 1 103 ? -18.670 -2.260 12.819 1.00 88.56 103 GLU A CA 1
ATOM 785 C C . GLU A 1 103 ? -17.464 -1.309 12.757 1.00 88.56 103 GLU A C 1
ATOM 787 O O . GLU A 1 103 ? -17.209 -0.582 13.722 1.00 88.56 103 GLU A O 1
ATOM 792 N N . TYR A 1 104 ? -16.762 -1.260 11.619 1.00 88.38 104 TYR A N 1
ATOM 793 C CA . TYR A 1 104 ? -15.591 -0.403 11.443 1.00 88.38 104 TYR A CA 1
ATOM 794 C C . TYR A 1 104 ? -15.979 1.032 11.119 1.00 88.38 104 TYR A C 1
ATOM 796 O O . TYR A 1 104 ? -15.350 1.960 11.624 1.00 88.38 104 TYR A O 1
ATOM 804 N N . THR A 1 105 ? -17.039 1.237 10.334 1.00 84.81 105 THR A N 1
ATOM 805 C CA . THR A 1 105 ? -17.485 2.581 9.940 1.00 84.81 105 THR A CA 1
ATOM 806 C C . THR A 1 105 ? -18.070 3.362 11.118 1.00 84.81 105 THR A C 1
ATOM 808 O O . THR A 1 105 ? -17.821 4.558 11.239 1.00 84.81 105 THR A O 1
ATOM 811 N N . GLN A 1 106 ? -18.761 2.693 12.045 1.00 81.19 106 GLN A N 1
ATOM 812 C CA . GLN A 1 106 ? -19.358 3.328 13.230 1.00 81.19 106 GLN A CA 1
ATOM 813 C C . GLN A 1 106 ? -18.331 3.792 14.277 1.00 81.19 106 GLN A C 1
ATOM 815 O O . GLN A 1 106 ? -18.598 4.721 15.036 1.00 81.19 106 GLN A O 1
ATOM 820 N N . LYS A 1 107 ? -17.163 3.139 14.343 1.00 79.00 107 LYS A N 1
ATOM 821 C CA . LYS A 1 107 ? -16.086 3.429 15.311 1.00 79.00 107 LYS A CA 1
ATO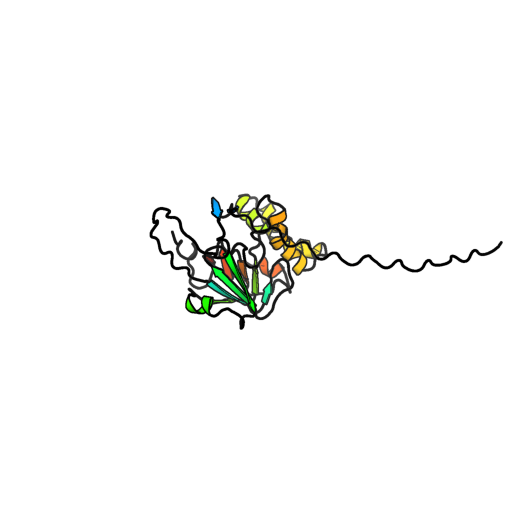M 822 C C . LYS A 1 107 ? -14.820 3.960 14.630 1.00 79.00 107 LYS A C 1
ATOM 824 O O . LYS A 1 107 ? -13.713 3.813 15.151 1.00 79.00 107 LYS A O 1
ATOM 829 N N . CYS A 1 108 ? -14.980 4.547 13.448 1.00 79.50 108 CYS A N 1
ATOM 830 C CA . CYS A 1 108 ? -13.879 5.048 12.641 1.00 79.50 108 CYS A CA 1
ATOM 831 C C . CYS A 1 108 ? -13.374 6.406 13.151 1.00 79.50 108 CYS A C 1
ATOM 833 O O . CYS A 1 108 ? -14.163 7.291 13.480 1.00 79.50 108 CYS A O 1
ATOM 835 N N . ARG A 1 109 ? -12.048 6.581 13.188 1.00 73.25 109 ARG A N 1
ATOM 836 C CA . ARG A 1 109 ? -11.383 7.851 13.532 1.00 73.25 109 ARG A CA 1
ATOM 837 C C . ARG A 1 109 ? -11.413 8.824 12.364 1.00 73.25 109 ARG A C 1
ATOM 839 O O . ARG A 1 109 ? -11.520 10.030 12.549 1.00 73.25 109 ARG A O 1
ATOM 846 N N . GLY A 1 110 ? -11.225 8.266 11.178 1.00 77.25 110 GLY A N 1
ATOM 847 C CA . GLY A 1 110 ? -10.996 8.977 9.940 1.00 77.25 110 GLY A CA 1
ATOM 848 C C . GLY A 1 110 ? -10.948 7.984 8.791 1.00 77.25 110 GLY A C 1
ATOM 849 O O . GLY A 1 110 ? -10.393 6.888 8.911 1.00 77.25 110 GLY A O 1
ATOM 850 N N . THR A 1 111 ? -11.573 8.379 7.690 1.00 90.44 111 THR A N 1
ATOM 851 C CA . THR A 1 111 ? -11.491 7.668 6.420 1.00 90.44 111 THR A CA 1
ATOM 852 C C . THR A 1 111 ? -10.561 8.446 5.507 1.00 90.44 111 THR A C 1
ATOM 854 O O . THR A 1 111 ? -10.750 9.644 5.304 1.00 90.44 111 THR A O 1
ATOM 857 N N . TYR A 1 112 ? -9.574 7.757 4.957 1.00 94.19 112 TYR A N 1
ATOM 858 C CA . TYR A 1 112 ? -8.648 8.292 3.972 1.00 94.19 112 TYR A CA 1
ATOM 859 C C . TYR A 1 112 ? -8.992 7.717 2.604 1.00 94.19 112 TYR A C 1
ATOM 861 O O . TYR A 1 112 ? -9.397 6.561 2.507 1.00 94.19 112 TYR A O 1
ATOM 869 N N . SER A 1 113 ? -8.828 8.521 1.559 1.00 96.69 113 SER A N 1
ATOM 870 C CA . SER A 1 113 ? -8.928 8.076 0.171 1.00 96.69 113 SER A CA 1
ATOM 871 C C . SER A 1 113 ? -7.588 8.334 -0.493 1.00 96.69 113 SER A C 1
ATOM 873 O O . SER A 1 113 ? -7.089 9.460 -0.439 1.00 96.69 113 SER A O 1
ATOM 875 N N . VAL A 1 114 ? -7.002 7.297 -1.077 1.00 96.56 114 VAL A N 1
ATOM 876 C CA . VAL A 1 114 ? -5.716 7.365 -1.774 1.00 96.56 114 VAL A CA 1
ATOM 877 C C . VAL A 1 114 ? -5.858 6.745 -3.165 1.00 96.56 114 VAL A C 1
ATOM 879 O O . VAL A 1 114 ? -6.643 5.817 -3.318 1.00 96.56 114 VAL A O 1
ATOM 882 N N . PRO A 1 115 ? -5.115 7.202 -4.181 1.00 97.75 115 PRO A N 1
ATOM 883 C CA . PRO A 1 115 ? -5.174 6.563 -5.495 1.00 97.75 115 PRO A CA 1
ATOM 884 C C . PRO A 1 115 ? -4.591 5.142 -5.466 1.00 97.75 115 PRO A C 1
ATOM 886 O O . PRO A 1 115 ? -5.259 4.175 -5.823 1.00 97.75 115 PRO A O 1
ATOM 889 N N . TYR A 1 116 ? -3.366 4.999 -4.953 1.00 98.06 116 TYR A N 1
ATOM 890 C CA . TYR A 1 116 ? -2.663 3.719 -4.879 1.00 98.06 116 TYR A CA 1
ATOM 891 C C . TYR A 1 116 ? -2.246 3.438 -3.437 1.00 98.06 116 TYR A C 1
ATOM 893 O O . TYR A 1 116 ? -1.628 4.286 -2.794 1.00 98.06 116 TYR A O 1
ATOM 901 N N . LEU A 1 117 ? -2.578 2.256 -2.919 1.00 97.62 117 LEU A N 1
ATOM 902 C CA . LEU A 1 117 ? -2.206 1.814 -1.572 1.00 97.62 117 LEU A CA 1
ATOM 903 C C . LEU A 1 117 ? -1.303 0.589 -1.671 1.00 97.62 117 LEU A C 1
ATOM 905 O O . LEU A 1 117 ? -1.656 -0.368 -2.351 1.00 97.62 117 LEU A O 1
ATOM 909 N N . MET A 1 118 ? -0.168 0.586 -0.978 1.00 96.19 118 MET A N 1
ATOM 910 C CA . MET A 1 118 ? 0.762 -0.551 -0.971 1.00 96.19 118 MET A CA 1
ATOM 911 C C . MET A 1 118 ? 1.439 -0.712 0.399 1.00 96.19 118 MET A C 1
ATOM 913 O O . MET A 1 118 ? 1.421 0.244 1.185 1.00 96.19 118 MET A O 1
ATOM 917 N N . PRO A 1 119 ? 2.027 -1.883 0.731 1.00 93.56 119 PRO A N 1
ATOM 918 C CA . PRO A 1 119 ? 2.810 -2.033 1.947 1.00 93.56 119 PRO A CA 1
ATOM 919 C C . PRO A 1 119 ? 3.930 -1.002 1.987 1.00 93.56 119 PRO A C 1
ATOM 921 O O . PRO A 1 119 ? 4.446 -0.577 0.951 1.00 93.56 119 PRO A O 1
ATOM 924 N N . GLY A 1 120 ? 4.338 -0.633 3.197 1.00 83.38 120 GLY A N 1
ATOM 925 C CA . GLY A 1 120 ? 5.586 0.085 3.373 1.00 83.38 120 GLY A CA 1
ATOM 926 C C . GLY A 1 120 ? 6.715 -0.766 2.803 1.00 83.38 120 GLY A C 1
ATOM 927 O O . GLY A 1 120 ? 6.734 -1.984 2.994 1.00 83.38 120 GLY A O 1
ATOM 928 N N . LEU A 1 121 ? 7.644 -0.135 2.088 1.00 71.25 121 LEU A N 1
ATOM 929 C CA . LEU A 1 121 ? 8.831 -0.819 1.589 1.00 71.25 121 LEU A CA 1
ATOM 930 C C . LEU A 1 121 ? 9.641 -1.303 2.800 1.00 71.25 121 LEU A C 1
ATOM 932 O O . LEU A 1 121 ? 10.175 -0.506 3.578 1.00 71.25 121 LEU A O 1
ATOM 936 N N . TRP A 1 122 ? 9.665 -2.619 3.001 1.00 68.56 122 TRP A N 1
ATOM 937 C CA . TRP A 1 122 ? 10.353 -3.246 4.127 1.00 68.56 122 TRP A CA 1
ATOM 938 C C . TRP A 1 122 ? 11.865 -3.218 3.901 1.00 68.56 122 TRP A C 1
ATOM 940 O O . TRP A 1 122 ? 12.621 -2.950 4.827 1.00 68.56 122 TRP A O 1
ATOM 950 N N . ASP A 1 123 ? 12.298 -3.361 2.649 1.00 55.03 123 ASP A N 1
ATOM 951 C CA . ASP A 1 123 ? 13.712 -3.257 2.281 1.00 55.03 123 ASP A CA 1
ATOM 952 C C . ASP A 1 123 ? 14.247 -1.813 2.415 1.00 55.03 123 ASP A C 1
ATOM 954 O O . ASP A 1 123 ? 15.367 -1.586 2.861 1.00 55.03 123 ASP A O 1
ATOM 958 N N . CYS A 1 124 ? 13.401 -0.792 2.221 1.00 50.00 124 CYS A N 1
ATOM 959 C CA . CYS A 1 124 ? 13.769 0.597 2.535 1.00 50.00 124 CYS A CA 1
ATOM 960 C C . CYS A 1 124 ? 13.808 0.897 4.049 1.00 50.00 124 CYS A C 1
ATOM 962 O O . CYS A 1 124 ? 14.357 1.923 4.448 1.00 50.00 124 CYS A O 1
ATOM 964 N N . HIS A 1 125 ? 13.282 0.028 4.927 1.00 51.22 125 HIS A N 1
ATOM 965 C CA . HIS A 1 125 ? 13.533 0.158 6.371 1.00 51.22 125 HIS A CA 1
ATOM 966 C C . HIS A 1 125 ? 14.974 -0.219 6.739 1.00 51.22 125 HIS A C 1
ATOM 968 O O . HIS A 1 125 ? 15.470 0.274 7.755 1.00 51.22 125 HIS A O 1
ATOM 974 N N . ALA A 1 126 ? 15.677 -1.005 5.910 1.00 37.19 126 ALA A N 1
ATOM 975 C CA . ALA A 1 126 ? 17.115 -1.226 6.069 1.00 37.19 126 ALA A CA 1
ATOM 976 C C . ALA A 1 126 ? 17.896 0.095 5.948 1.00 37.19 126 ALA A C 1
ATOM 978 O O . ALA A 1 126 ? 18.862 0.313 6.677 1.00 37.19 126 ALA A O 1
ATOM 979 N N . HIS A 1 127 ? 17.393 1.036 5.144 1.00 41.72 127 HIS A N 1
ATOM 980 C CA . HIS A 1 127 ? 17.903 2.405 5.056 1.00 41.72 127 HIS A CA 1
ATOM 981 C C . HIS A 1 127 ? 17.808 3.157 6.398 1.00 41.72 127 HIS A C 1
ATOM 983 O O . HIS A 1 127 ? 18.700 3.924 6.749 1.00 41.72 127 HIS A O 1
ATOM 989 N N . PHE A 1 128 ? 16.768 2.888 7.199 1.00 34.34 128 PHE A N 1
ATOM 990 C CA . PHE A 1 128 ? 16.583 3.497 8.524 1.00 34.34 128 PHE A CA 1
ATOM 991 C C . PHE A 1 128 ? 17.469 2.864 9.613 1.00 34.34 128 PHE A C 1
ATOM 993 O O . PHE A 1 128 ? 17.686 3.479 10.655 1.00 34.34 128 PHE A O 1
ATOM 1000 N N . LEU A 1 129 ? 17.967 1.640 9.395 1.00 33.59 129 LEU A N 1
ATOM 1001 C CA . LEU A 1 129 ? 18.839 0.922 10.335 1.00 33.59 129 LEU A CA 1
ATOM 1002 C C . LEU A 1 129 ? 20.332 1.094 10.029 1.00 33.59 129 LEU A C 1
ATOM 1004 O O . LEU A 1 129 ? 21.143 0.973 10.943 1.00 33.59 129 LEU A O 1
ATOM 1008 N N . ALA A 1 130 ? 20.704 1.367 8.776 1.00 37.47 130 ALA A N 1
ATOM 1009 C CA . ALA A 1 130 ? 22.102 1.351 8.353 1.00 37.47 130 ALA A CA 1
ATOM 1010 C C . ALA A 1 130 ? 22.868 2.665 8.572 1.00 37.47 130 ALA A C 1
ATOM 1012 O O . ALA A 1 130 ? 24.088 2.622 8.502 1.00 37.47 130 ALA A O 1
ATOM 1013 N N . GLY A 1 131 ? 22.205 3.798 8.853 1.00 37.56 131 GLY A N 1
ATOM 1014 C CA . GLY A 1 131 ? 22.854 5.026 9.350 1.00 37.56 131 GLY A CA 1
ATOM 1015 C C . GLY A 1 131 ? 24.112 5.490 8.598 1.00 37.56 131 GLY A C 1
ATOM 1016 O O . GLY A 1 131 ? 24.965 6.121 9.214 1.00 37.56 131 GLY A O 1
ATOM 1017 N N . GLY A 1 132 ? 24.254 5.143 7.317 1.00 42.50 132 GLY A N 1
ATOM 1018 C CA . GLY A 1 132 ? 25.423 5.461 6.509 1.00 42.50 132 GLY A CA 1
ATOM 1019 C C . GLY A 1 132 ? 25.145 6.701 5.679 1.00 42.50 132 GLY A C 1
ATOM 1020 O O . GLY A 1 132 ? 24.355 6.665 4.744 1.00 42.50 132 GLY A O 1
ATOM 1021 N N . ASP A 1 133 ? 25.812 7.786 6.024 1.00 46.47 133 ASP A N 1
ATOM 1022 C CA . ASP A 1 133 ? 25.918 9.057 5.309 1.00 46.47 133 ASP A CA 1
ATOM 1023 C C . ASP A 1 133 ? 26.783 8.971 4.034 1.00 46.47 133 ASP A C 1
ATOM 1025 O O . ASP A 1 133 ? 27.195 9.989 3.481 1.00 46.47 133 ASP A O 1
ATOM 1029 N N . ASP A 1 134 ? 27.042 7.760 3.535 1.00 51.94 134 ASP A N 1
ATOM 1030 C CA . ASP A 1 134 ? 27.875 7.548 2.359 1.00 51.94 134 ASP A CA 1
ATOM 1031 C C . ASP A 1 134 ? 27.059 7.800 1.077 1.00 51.94 134 ASP A C 1
ATOM 1033 O O . ASP A 1 134 ? 26.251 6.971 0.638 1.00 51.94 134 ASP A O 1
ATOM 1037 N N . GLU A 1 135 ? 27.264 8.987 0.498 1.00 50.75 135 GLU A N 1
ATOM 1038 C CA . GLU A 1 135 ? 26.599 9.553 -0.688 1.00 50.75 135 GLU A CA 1
ATOM 1039 C C . GLU A 1 135 ? 26.637 8.608 -1.908 1.00 50.75 135 GLU A C 1
ATOM 1041 O O . GLU A 1 135 ? 25.733 8.621 -2.746 1.00 50.75 135 GLU A O 1
ATOM 1046 N N . ALA A 1 136 ? 27.626 7.709 -1.968 1.00 52.78 136 ALA A N 1
ATOM 1047 C CA . ALA A 1 136 ? 27.763 6.690 -3.010 1.00 52.78 136 ALA A CA 1
ATOM 1048 C C . ALA A 1 136 ? 26.703 5.569 -2.943 1.00 52.78 136 ALA A C 1
ATOM 1050 O O . ALA A 1 136 ? 26.429 4.917 -3.951 1.00 52.78 136 ALA A O 1
ATOM 1051 N N . SER A 1 137 ? 26.087 5.346 -1.779 1.00 51.91 137 SER A N 1
ATOM 1052 C CA . SER A 1 137 ? 25.096 4.278 -1.557 1.00 51.91 137 SER A CA 1
ATOM 1053 C C . SER A 1 137 ? 23.671 4.705 -1.914 1.00 51.91 137 SER A C 1
ATOM 1055 O O . SER A 1 137 ? 22.824 3.870 -2.228 1.00 51.91 137 SER A O 1
ATOM 1057 N N . TRP A 1 138 ? 23.398 6.011 -1.876 1.00 50.91 138 TRP A N 1
ATOM 1058 C CA . TRP A 1 138 ? 22.060 6.582 -2.044 1.00 50.91 138 TRP A CA 1
ATOM 1059 C C . TRP A 1 138 ? 21.384 6.235 -3.387 1.00 50.91 138 TRP A C 1
ATOM 1061 O O . TRP A 1 138 ? 20.208 5.852 -3.369 1.00 50.91 138 TRP A O 1
ATOM 1071 N N . PRO A 1 139 ? 22.086 6.267 -4.543 1.00 51.34 139 PRO A N 1
ATOM 1072 C CA . PRO A 1 139 ? 21.501 5.856 -5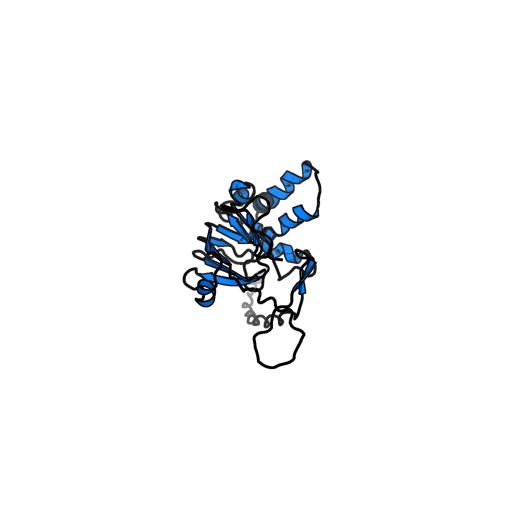.820 1.00 51.34 139 PRO A CA 1
ATOM 1073 C C . PRO A 1 139 ? 21.144 4.367 -5.850 1.00 51.34 139 PRO A C 1
ATOM 1075 O O . PRO A 1 139 ? 20.156 3.984 -6.470 1.00 51.34 139 PRO A O 1
ATOM 1078 N N . ALA A 1 140 ? 21.917 3.531 -5.149 1.00 53.59 140 ALA A N 1
ATOM 1079 C CA . ALA A 1 140 ? 21.730 2.087 -5.164 1.00 53.59 140 ALA A CA 1
ATOM 1080 C C . ALA A 1 140 ? 20.493 1.626 -4.397 1.00 53.59 140 ALA A C 1
ATOM 1082 O O . ALA A 1 140 ? 19.778 0.725 -4.834 1.00 53.59 140 ALA A O 1
ATOM 1083 N N . TYR A 1 141 ? 20.200 2.282 -3.279 1.00 56.81 141 TYR A N 1
ATOM 1084 C CA . TYR A 1 141 ? 19.048 1.936 -2.458 1.00 56.81 141 TYR A CA 1
ATOM 1085 C C . TYR A 1 141 ? 17.732 2.524 -2.981 1.00 56.81 141 TYR A C 1
ATOM 1087 O O . TYR A 1 141 ? 16.693 1.880 -2.855 1.00 56.81 141 TYR A O 1
ATOM 1095 N N . MET A 1 142 ? 17.758 3.706 -3.610 1.00 58.22 142 MET A N 1
ATOM 1096 C CA . MET A 1 142 ? 16.570 4.277 -4.266 1.00 58.22 142 MET A CA 1
ATOM 1097 C C . MET A 1 142 ? 16.282 3.619 -5.624 1.00 58.22 142 MET A C 1
ATOM 1099 O O . MET A 1 142 ? 15.126 3.516 -6.032 1.00 58.22 142 MET A O 1
ATOM 1103 N N . GLY A 1 143 ? 17.322 3.123 -6.300 1.00 71.12 143 GLY A N 1
ATOM 1104 C CA . GLY A 1 143 ? 17.233 2.460 -7.599 1.00 71.12 143 GLY A CA 1
ATOM 1105 C C . GLY A 1 143 ? 16.895 0.969 -7.550 1.00 71.12 143 GLY A C 1
ATOM 1106 O O . GLY A 1 143 ? 16.653 0.398 -8.607 1.00 71.12 143 GLY A O 1
ATOM 1107 N N . PHE A 1 144 ? 16.834 0.325 -6.374 1.00 79.38 144 PHE A N 1
ATOM 1108 C CA . PHE A 1 144 ? 16.660 -1.136 -6.270 1.00 79.38 144 PHE A CA 1
ATOM 1109 C C . PHE A 1 144 ? 15.509 -1.674 -7.131 1.00 79.38 144 PHE A C 1
ATOM 1111 O O . PHE A 1 144 ? 15.681 -2.646 -7.864 1.00 79.38 144 PHE A O 1
ATOM 1118 N N . LEU A 1 145 ? 14.339 -1.030 -7.071 1.00 86.00 145 LEU A N 1
ATOM 1119 C CA . LEU A 1 145 ? 13.172 -1.464 -7.839 1.00 86.00 145 LEU A CA 1
ATOM 1120 C C . LEU A 1 145 ? 13.375 -1.297 -9.347 1.00 86.00 145 LEU A C 1
ATOM 1122 O O . LEU A 1 145 ? 12.972 -2.166 -10.111 1.00 86.00 145 LEU A O 1
ATOM 1126 N N . GLU A 1 146 ? 14.004 -0.201 -9.769 1.00 88.44 146 GLU A N 1
ATOM 1127 C CA . GLU A 1 146 ? 14.317 0.050 -11.177 1.00 88.44 146 GLU A CA 1
ATOM 1128 C C . GLU A 1 146 ? 15.328 -0.976 -11.695 1.00 88.44 146 GLU A C 1
ATOM 1130 O O . GLU A 1 146 ? 15.085 -1.604 -12.719 1.00 88.44 146 GLU A O 1
ATOM 1135 N N . TRP A 1 147 ? 16.390 -1.252 -10.940 1.00 87.19 147 TRP A N 1
ATOM 1136 C CA . TRP A 1 147 ? 17.387 -2.260 -11.299 1.00 87.19 147 TRP A CA 1
ATOM 1137 C C . TRP A 1 147 ? 16.843 -3.681 -11.300 1.00 87.19 147 TRP A C 1
ATOM 1139 O O . TRP A 1 147 ? 17.225 -4.480 -12.149 1.00 87.19 147 TRP A O 1
ATOM 1149 N N . ALA A 1 148 ? 15.940 -4.016 -10.378 1.00 88.62 148 ALA A N 1
ATOM 1150 C CA . ALA A 1 148 ? 15.245 -5.297 -10.398 1.00 88.62 148 ALA A CA 1
ATOM 1151 C C . ALA A 1 148 ? 14.460 -5.467 -11.710 1.00 88.62 148 ALA A C 1
ATOM 1153 O O . ALA A 1 148 ? 14.500 -6.537 -12.321 1.00 88.62 148 ALA A O 1
ATOM 1154 N N . VAL A 1 149 ? 13.805 -4.397 -12.172 1.00 93.50 149 VAL A N 1
ATOM 1155 C CA . VAL A 1 149 ? 13.093 -4.382 -13.454 1.00 93.50 149 VAL A CA 1
ATOM 1156 C C . VAL A 1 149 ? 14.058 -4.459 -14.640 1.00 93.50 149 VAL A C 1
ATOM 1158 O O . VAL A 1 149 ? 13.839 -5.258 -15.549 1.00 93.50 149 VAL A O 1
ATOM 1161 N N . GLU A 1 150 ? 15.171 -3.720 -14.617 1.00 91.75 150 GLU A N 1
ATOM 1162 C CA . GLU A 1 150 ? 16.235 -3.821 -15.631 1.00 91.75 150 GLU A CA 1
ATOM 1163 C C . GLU A 1 150 ? 16.865 -5.223 -15.688 1.00 91.75 150 GLU A C 1
ATOM 1165 O O . GLU A 1 150 ? 17.228 -5.700 -16.764 1.00 91.75 150 GLU A O 1
ATOM 1170 N N . ALA A 1 151 ? 16.942 -5.917 -14.549 1.00 92.00 151 ALA A N 1
ATOM 1171 C CA . ALA A 1 151 ? 17.400 -7.300 -14.441 1.00 92.00 151 ALA A CA 1
ATOM 1172 C C . ALA A 1 151 ? 16.363 -8.333 -14.926 1.00 92.00 151 ALA A C 1
ATOM 1174 O O . ALA A 1 151 ? 16.663 -9.529 -14.966 1.00 92.00 151 ALA A O 1
ATOM 1175 N N . GLY A 1 152 ? 15.165 -7.892 -15.323 1.00 95.62 152 GLY A N 1
ATOM 1176 C CA . GLY A 1 152 ? 14.144 -8.715 -15.968 1.00 95.62 152 GLY A CA 1
ATOM 1177 C C . GLY A 1 152 ? 12.928 -9.061 -15.108 1.00 95.62 152 GLY A C 1
ATOM 1178 O O . GLY A 1 152 ? 12.101 -9.853 -15.559 1.00 95.62 152 GLY A O 1
ATOM 1179 N N . LEU A 1 153 ? 12.789 -8.498 -13.902 1.00 95.12 153 LEU A N 1
ATOM 1180 C CA . LEU A 1 153 ? 11.554 -8.635 -13.124 1.00 95.12 153 LEU A CA 1
ATOM 1181 C C . LEU A 1 153 ? 10.468 -7.710 -13.687 1.00 95.12 153 LEU A C 1
ATOM 1183 O O . LEU A 1 153 ? 10.730 -6.618 -14.183 1.00 95.12 153 LEU A O 1
ATOM 1187 N N . SER A 1 154 ? 9.210 -8.110 -13.555 1.00 96.81 154 SER A N 1
ATOM 1188 C CA . SER A 1 154 ? 8.097 -7.173 -13.694 1.00 96.81 154 SER A CA 1
ATOM 1189 C C . SER A 1 154 ? 8.058 -6.181 -12.524 1.00 96.81 154 SER A C 1
ATOM 1191 O O . SER A 1 154 ? 8.562 -6.451 -11.431 1.00 96.81 154 SER A O 1
ATOM 1193 N N . ASN A 1 155 ? 7.371 -5.050 -12.712 1.00 95.62 155 ASN A N 1
ATOM 1194 C CA . ASN A 1 155 ? 7.137 -4.069 -11.645 1.00 95.62 155 ASN A CA 1
ATOM 1195 C C . ASN A 1 155 ? 6.517 -4.708 -10.387 1.00 95.62 155 ASN A C 1
ATOM 1197 O O . ASN A 1 155 ? 6.908 -4.388 -9.265 1.00 95.62 155 ASN A O 1
ATOM 1201 N N . LEU A 1 156 ? 5.570 -5.638 -10.561 1.00 95.50 156 LEU A N 1
ATOM 1202 C CA . LEU A 1 156 ? 4.939 -6.348 -9.444 1.00 95.50 156 LEU A CA 1
ATOM 1203 C C . LEU A 1 156 ? 5.907 -7.284 -8.727 1.00 95.50 156 LEU A C 1
ATOM 1205 O O . LEU A 1 156 ? 5.889 -7.344 -7.500 1.00 95.50 156 LEU A O 1
ATOM 1209 N N . GLU A 1 157 ? 6.766 -7.991 -9.459 1.00 94.75 157 GLU A N 1
ATOM 1210 C CA . GLU A 1 157 ? 7.787 -8.851 -8.855 1.00 94.75 157 GLU A CA 1
ATOM 1211 C C . GLU A 1 157 ? 8.829 -8.036 -8.088 1.00 94.75 157 GLU A C 1
ATOM 1213 O O . GLU A 1 157 ? 9.197 -8.423 -6.979 1.00 94.75 157 GLU A O 1
ATOM 1218 N N . ALA A 1 158 ? 9.245 -6.883 -8.619 1.00 92.12 158 ALA A N 1
ATOM 1219 C CA . ALA A 1 158 ? 10.133 -5.959 -7.918 1.00 92.12 158 ALA A CA 1
ATOM 1220 C C . ALA A 1 158 ? 9.486 -5.432 -6.622 1.00 92.12 158 ALA A C 1
ATOM 1222 O O . ALA A 1 158 ? 10.096 -5.479 -5.552 1.00 92.12 158 ALA A O 1
ATOM 1223 N N . ILE A 1 159 ? 8.215 -5.014 -6.676 1.00 92.81 159 ILE A N 1
ATOM 1224 C CA . ILE A 1 159 ? 7.458 -4.592 -5.486 1.00 92.81 159 ILE A CA 1
ATOM 1225 C C . ILE A 1 159 ? 7.334 -5.742 -4.480 1.00 92.81 159 ILE A C 1
ATOM 1227 O O . ILE A 1 159 ? 7.545 -5.533 -3.283 1.00 92.81 159 ILE A O 1
ATOM 1231 N N . ARG A 1 160 ? 7.030 -6.964 -4.936 1.00 93.38 160 ARG A N 1
ATOM 1232 C CA . ARG A 1 160 ? 6.953 -8.157 -4.080 1.00 93.38 160 ARG A CA 1
ATOM 1233 C C . ARG A 1 160 ? 8.291 -8.432 -3.394 1.00 93.38 160 ARG A C 1
ATOM 1235 O O . ARG A 1 160 ? 8.303 -8.740 -2.201 1.00 93.38 160 ARG A O 1
ATOM 1242 N N . ALA A 1 161 ? 9.402 -8.279 -4.116 1.00 90.00 161 ALA A N 1
ATOM 1243 C CA . ALA A 1 161 ? 10.747 -8.430 -3.571 1.00 90.00 161 ALA A CA 1
ATOM 1244 C C . ALA A 1 161 ? 11.015 -7.430 -2.431 1.00 90.00 161 ALA A C 1
ATOM 1246 O O . ALA A 1 161 ? 11.446 -7.841 -1.357 1.00 90.00 161 ALA A O 1
ATOM 1247 N N . ALA A 1 162 ? 10.662 -6.154 -2.619 1.00 88.06 162 ALA A N 1
ATOM 1248 C CA . ALA A 1 162 ? 10.891 -5.093 -1.630 1.00 88.06 162 ALA A CA 1
ATOM 1249 C C . ALA A 1 162 ? 9.872 -5.048 -0.468 1.00 88.06 162 ALA A C 1
ATOM 1251 O O . ALA A 1 162 ? 10.044 -4.277 0.484 1.00 88.06 162 ALA A O 1
ATOM 1252 N N . THR A 1 163 ? 8.791 -5.833 -0.540 1.00 90.94 163 THR A N 1
ATOM 1253 C CA . THR A 1 163 ? 7.702 -5.838 0.453 1.00 90.94 163 THR A CA 1
ATOM 1254 C C . THR A 1 163 ? 7.501 -7.224 1.056 1.00 90.94 163 THR A C 1
ATOM 1256 O O . THR A 1 163 ? 8.055 -7.512 2.111 1.00 90.94 163 THR A O 1
ATOM 1259 N N . ALA A 1 164 ? 6.751 -8.103 0.394 1.00 91.44 164 ALA A N 1
ATOM 1260 C CA . ALA A 1 164 ? 6.340 -9.397 0.928 1.00 91.44 164 ALA A CA 1
ATOM 1261 C C . ALA A 1 164 ? 7.512 -10.347 1.208 1.00 91.44 164 ALA A C 1
ATOM 1263 O O . ALA A 1 164 ? 7.458 -11.108 2.176 1.00 91.44 164 ALA A O 1
ATOM 1264 N N . ASN A 1 165 ? 8.551 -10.302 0.368 1.00 89.25 165 ASN A N 1
ATOM 1265 C CA . ASN A 1 165 ? 9.722 -11.170 0.499 1.00 89.25 165 ASN A CA 1
ATOM 1266 C C . ASN A 1 165 ? 10.738 -10.639 1.501 1.00 89.25 165 ASN A C 1
ATOM 1268 O O . ASN A 1 165 ? 11.479 -11.435 2.068 1.00 89.25 165 ASN A O 1
ATOM 1272 N N . GLY A 1 166 ? 10.747 -9.327 1.733 1.00 84.50 166 GLY A N 1
ATOM 1273 C CA . GLY A 1 166 ? 11.637 -8.688 2.685 1.00 84.50 166 GLY A CA 1
ATOM 1274 C C . GLY A 1 166 ? 11.658 -9.431 4.027 1.00 84.50 166 GLY A C 1
ATOM 1275 O O . GLY A 1 166 ? 12.673 -10.042 4.347 1.00 84.50 166 GLY A O 1
ATOM 1276 N N . PRO A 1 167 ? 10.541 -9.503 4.775 1.00 86.31 167 PRO A N 1
ATOM 1277 C CA . PRO A 1 167 ? 10.462 -10.142 6.092 1.00 86.31 167 PRO A CA 1
ATOM 1278 C C . PRO A 1 167 ? 10.999 -11.573 6.195 1.00 86.31 167 PRO A C 1
ATOM 1280 O O . PRO A 1 167 ? 11.226 -12.043 7.307 1.00 86.31 167 PRO A O 1
ATOM 1283 N N . LEU A 1 168 ? 11.188 -12.278 5.074 1.00 85.62 168 LEU A N 1
ATOM 1284 C CA . LEU A 1 168 ? 11.798 -13.607 5.035 1.00 85.62 168 LEU A CA 1
ATOM 1285 C C . LEU A 1 168 ? 13.313 -13.577 5.301 1.00 85.62 168 LEU A C 1
ATOM 1287 O O . LEU A 1 168 ? 13.873 -14.602 5.676 1.00 85.62 168 LEU A O 1
ATOM 1291 N N . THR A 1 169 ? 13.979 -12.434 5.119 1.00 82.25 169 THR A N 1
ATOM 1292 C CA . THR A 1 169 ? 15.435 -12.297 5.288 1.00 82.25 169 THR A CA 1
ATOM 1293 C C . THR A 1 169 ? 15.856 -12.036 6.737 1.00 82.25 169 THR A C 1
ATOM 1295 O O . THR A 1 169 ? 17.043 -12.116 7.049 1.00 82.25 169 THR A O 1
ATOM 1298 N N . VAL A 1 170 ? 14.904 -11.762 7.640 1.00 76.50 170 VAL A N 1
ATOM 1299 C CA . VAL A 1 170 ? 15.159 -11.494 9.065 1.00 76.50 170 VAL A CA 1
ATOM 1300 C C . VAL A 1 170 ? 14.304 -12.408 9.940 1.00 76.50 170 VAL A C 1
ATOM 1302 O O . VAL A 1 170 ? 13.077 -12.458 9.829 1.00 76.50 170 VAL A O 1
ATOM 1305 N N . GLU A 1 171 ? 14.956 -13.113 10.865 1.00 78.44 171 GLU A N 1
ATOM 1306 C CA . GLU A 1 171 ? 14.291 -14.046 11.772 1.00 78.44 171 GLU A CA 1
ATOM 1307 C C . GLU A 1 171 ? 13.196 -13.354 12.607 1.00 78.44 171 GLU A C 1
ATOM 1309 O O . GLU A 1 171 ? 13.389 -12.289 13.196 1.00 78.44 171 GLU A O 1
ATOM 1314 N N . GLY A 1 172 ? 12.012 -13.970 12.656 1.00 81.25 172 GLY A N 1
ATOM 1315 C CA . GLY A 1 172 ? 10.885 -13.498 13.465 1.00 81.25 172 GLY A CA 1
ATOM 1316 C C . GLY A 1 172 ? 10.078 -12.338 12.869 1.00 81.25 172 GLY A C 1
ATOM 1317 O O . GLY A 1 172 ? 9.146 -11.874 13.535 1.00 81.25 172 GLY A O 1
ATOM 1318 N N . GLN A 1 173 ? 10.397 -11.886 11.648 1.00 81.25 173 GLN A N 1
ATOM 1319 C CA . GLN A 1 173 ? 9.667 -10.824 10.939 1.00 81.25 173 GLN A CA 1
ATOM 1320 C C . GLN A 1 173 ? 8.581 -11.365 10.009 1.00 81.25 173 GLN A C 1
ATOM 1322 O O . GLN A 1 173 ? 7.467 -10.841 9.998 1.00 81.25 173 GLN A O 1
ATOM 1327 N N . ALA A 1 174 ? 8.840 -12.440 9.269 1.00 83.62 174 ALA A N 1
ATOM 1328 C CA . ALA A 1 174 ? 7.789 -13.139 8.537 1.00 83.62 174 ALA A CA 1
ATOM 1329 C C . ALA A 1 174 ? 6.921 -14.003 9.477 1.00 83.62 174 ALA A C 1
ATOM 1331 O O . ALA A 1 174 ? 7.446 -14.591 10.426 1.00 83.62 174 ALA A O 1
ATOM 1332 N N . PRO A 1 175 ? 5.603 -14.135 9.230 1.00 82.62 175 PRO A N 1
ATOM 1333 C CA . PRO A 1 175 ? 4.775 -13.468 8.217 1.00 82.62 175 PRO A CA 1
ATOM 1334 C C . PRO A 1 175 ? 4.038 -12.236 8.790 1.00 82.62 175 PRO A C 1
ATOM 1336 O O . PRO A 1 175 ? 2.827 -12.121 8.659 1.00 82.62 175 PRO A O 1
ATOM 1339 N N . ARG A 1 176 ? 4.715 -11.352 9.530 1.00 85.50 176 ARG A N 1
ATOM 1340 C CA . ARG A 1 176 ? 4.045 -10.330 10.359 1.00 85.50 176 ARG A CA 1
ATOM 1341 C C . ARG A 1 176 ? 3.868 -8.980 9.680 1.00 85.50 176 ARG A C 1
ATOM 1343 O O . ARG A 1 176 ? 3.047 -8.197 10.132 1.00 85.50 176 ARG A O 1
ATOM 1350 N N . THR A 1 177 ? 4.676 -8.668 8.677 1.00 89.19 177 THR A N 1
ATOM 1351 C CA . THR A 1 177 ? 4.739 -7.347 8.034 1.00 89.19 177 THR A CA 1
ATOM 1352 C C . THR A 1 177 ? 5.018 -7.508 6.535 1.00 89.19 177 THR A C 1
ATOM 1354 O O . THR A 1 177 ? 5.073 -8.635 6.038 1.00 89.19 177 THR A O 1
ATOM 1357 N N . GLY A 1 178 ? 5.120 -6.403 5.798 1.00 88.12 178 GLY A N 1
ATOM 1358 C CA . GLY A 1 178 ? 5.439 -6.388 4.366 1.00 88.12 178 GLY A CA 1
ATOM 1359 C C . GLY A 1 178 ? 4.288 -6.781 3.432 1.00 88.12 178 GLY A C 1
ATOM 1360 O O . GLY A 1 178 ? 4.501 -6.879 2.229 1.00 88.12 178 GLY A O 1
ATOM 1361 N N . GLN A 1 179 ? 3.073 -7.002 3.946 1.00 94.56 179 GLN A N 1
ATOM 1362 C CA . GLN A 1 179 ? 1.889 -7.306 3.132 1.00 94.56 179 GLN A CA 1
ATOM 1363 C C . GLN A 1 179 ? 0.640 -6.623 3.689 1.00 94.56 179 GLN A C 1
ATOM 1365 O O . GLN A 1 179 ? 0.478 -6.498 4.904 1.00 94.56 179 GLN A O 1
ATOM 1370 N N . LEU A 1 180 ? -0.281 -6.241 2.801 1.00 96.19 180 LEU A N 1
ATOM 1371 C CA . LEU A 1 180 ? -1.584 -5.695 3.183 1.00 96.19 180 LEU A CA 1
ATOM 1372 C C . LEU A 1 180 ? -2.581 -6.827 3.432 1.00 96.19 180 LEU A C 1
ATOM 1374 O O . LEU A 1 180 ? -3.411 -7.145 2.581 1.00 96.19 180 LEU A O 1
ATOM 1378 N N . LYS A 1 181 ? -2.489 -7.452 4.606 1.00 94.94 181 LYS A N 1
ATOM 1379 C CA . LYS A 1 181 ? -3.323 -8.599 4.975 1.00 94.94 181 LYS A CA 1
ATOM 1380 C C . LYS A 1 181 ? -3.763 -8.526 6.430 1.00 94.94 181 LYS A C 1
ATOM 1382 O O . LYS A 1 181 ? -3.025 -8.053 7.289 1.00 94.94 181 LYS A O 1
ATOM 1387 N N . ALA A 1 182 ? -4.966 -9.017 6.724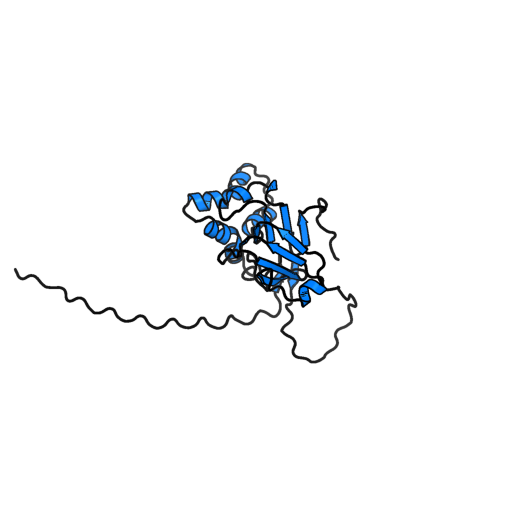 1.00 95.00 182 ALA A N 1
ATOM 1388 C CA . ALA A 1 182 ? -5.449 -9.092 8.099 1.00 95.00 182 ALA A CA 1
ATOM 1389 C C . ALA A 1 182 ? -4.467 -9.883 8.989 1.00 95.00 182 ALA A C 1
ATOM 1391 O O . ALA A 1 182 ? -3.993 -10.956 8.614 1.00 95.00 182 ALA A O 1
ATOM 1392 N N . GLY A 1 183 ? -4.157 -9.334 10.163 1.00 92.25 183 GLY A N 1
ATOM 1393 C CA . GLY A 1 183 ? -3.164 -9.851 11.105 1.00 92.25 183 GLY A CA 1
ATOM 1394 C C . GLY A 1 183 ? -1.742 -9.308 10.919 1.00 92.25 183 GLY A C 1
ATOM 1395 O O . GLY A 1 183 ? -0.916 -9.538 11.802 1.00 92.25 183 GLY A O 1
ATOM 1396 N N . TYR A 1 184 ? -1.455 -8.581 9.833 1.00 93.50 184 TYR A N 1
ATOM 1397 C CA . TYR A 1 184 ? -0.138 -7.987 9.578 1.00 93.50 184 TYR A CA 1
ATOM 1398 C C . TYR A 1 184 ? -0.019 -6.595 10.212 1.00 93.50 184 TYR A C 1
ATOM 1400 O O . TYR A 1 184 ? -1.021 -5.954 10.539 1.00 93.50 184 TYR A O 1
ATOM 1408 N N . GLU A 1 185 ? 1.213 -6.126 10.404 1.00 92.62 185 GLU A N 1
ATOM 1409 C CA . GLU A 1 185 ? 1.511 -4.777 10.879 1.00 92.62 185 GLU A CA 1
ATOM 1410 C C . GLU A 1 185 ? 0.948 -3.722 9.912 1.00 92.62 185 GLU A C 1
ATOM 1412 O O . GLU A 1 185 ? 1.007 -3.857 8.690 1.00 92.62 185 GLU A O 1
ATOM 1417 N N . ALA A 1 186 ? 0.366 -2.665 10.477 1.00 93.38 186 ALA A N 1
ATOM 1418 C CA . ALA A 1 186 ? -0.226 -1.547 9.748 1.00 93.38 186 ALA A CA 1
ATOM 1419 C C . ALA A 1 186 ? 0.855 -0.568 9.249 1.00 93.38 186 ALA A C 1
ATOM 1421 O O . ALA A 1 186 ? 0.870 0.607 9.630 1.00 93.38 186 ALA A O 1
ATOM 1422 N N . ASP A 1 187 ? 1.748 -1.094 8.410 1.00 92.75 187 ASP A N 1
ATOM 1423 C CA . ASP A 1 187 ? 2.850 -0.393 7.755 1.00 92.75 187 ASP A CA 1
ATOM 1424 C C . ASP A 1 187 ? 2.564 -0.314 6.256 1.00 92.75 187 ASP A C 1
ATOM 1426 O O . ASP A 1 187 ? 2.730 -1.282 5.510 1.00 92.75 187 ASP A O 1
ATOM 1430 N N . PHE A 1 188 ? 2.082 0.842 5.811 1.00 94.75 188 PHE A N 1
ATOM 1431 C CA . PHE A 1 188 ? 1.637 1.040 4.436 1.00 94.75 188 PHE A CA 1
ATOM 1432 C C . PHE A 1 188 ? 1.752 2.493 3.998 1.00 94.75 188 PHE A C 1
ATOM 1434 O O . PHE A 1 188 ? 1.776 3.417 4.814 1.00 94.75 188 PHE A O 1
ATOM 1441 N N . ILE A 1 189 ? 1.827 2.692 2.687 1.00 95.31 189 ILE A N 1
ATOM 1442 C CA . ILE A 1 189 ? 1.964 4.006 2.068 1.00 95.31 189 ILE A CA 1
ATOM 1443 C C . ILE A 1 189 ? 0.858 4.239 1.045 1.00 95.31 189 ILE A C 1
ATOM 1445 O O . ILE A 1 189 ? 0.421 3.321 0.350 1.00 95.31 189 ILE A O 1
ATOM 1449 N N . GLY A 1 190 ? 0.413 5.490 0.968 1.00 95.56 190 GLY A N 1
ATOM 1450 C CA . GLY A 1 190 ? -0.465 5.977 -0.087 1.00 95.56 190 GLY A CA 1
ATOM 1451 C C . GLY A 1 190 ? 0.351 6.752 -1.114 1.00 95.56 190 GLY A C 1
ATOM 1452 O O . GLY A 1 190 ? 1.065 7.693 -0.751 1.00 95.56 190 GLY A O 1
ATOM 1453 N N . VAL A 1 191 ? 0.215 6.374 -2.381 1.00 95.12 191 VAL A N 1
ATOM 1454 C CA . VAL A 1 191 ? 0.974 6.928 -3.504 1.00 95.12 191 VAL A CA 1
ATOM 1455 C C . VAL A 1 191 ? 0.024 7.606 -4.493 1.00 95.12 191 VAL A C 1
ATOM 1457 O O . VAL A 1 191 ? -1.107 7.157 -4.697 1.00 95.12 191 VAL A O 1
ATOM 1460 N N . THR A 1 192 ? 0.452 8.717 -5.090 1.00 96.56 192 THR A N 1
ATOM 1461 C CA . THR A 1 192 ? -0.358 9.495 -6.049 1.00 96.56 192 THR A CA 1
ATOM 1462 C C . THR A 1 192 ? -0.211 9.041 -7.503 1.00 96.56 192 THR A C 1
ATOM 1464 O O . THR A 1 192 ? -1.030 9.419 -8.336 1.00 96.56 192 THR A O 1
ATOM 1467 N N . ALA A 1 193 ? 0.796 8.223 -7.811 1.00 96.00 193 ALA A N 1
ATOM 1468 C CA . ALA A 1 193 ? 1.072 7.661 -9.132 1.00 96.00 193 ALA A CA 1
ATOM 1469 C C . ALA A 1 193 ? 1.160 6.128 -9.062 1.00 96.00 193 ALA A C 1
ATOM 1471 O O . ALA A 1 193 ? 1.433 5.585 -7.995 1.00 96.00 193 ALA A O 1
ATOM 1472 N N . ASN A 1 194 ? 0.912 5.439 -10.183 1.00 97.12 194 ASN A N 1
ATOM 1473 C CA . ASN A 1 194 ? 0.777 3.980 -10.223 1.00 97.12 194 ASN A CA 1
ATOM 1474 C C . ASN A 1 194 ? 2.143 3.262 -10.263 1.00 97.12 194 ASN A C 1
ATOM 1476 O O . ASN A 1 194 ? 2.757 3.225 -11.334 1.00 97.12 194 ASN A O 1
ATOM 1480 N N . PRO A 1 195 ? 2.591 2.607 -9.176 1.00 94.81 195 PRO A N 1
ATOM 1481 C CA . PRO A 1 195 ? 3.878 1.911 -9.164 1.00 94.81 195 PRO A CA 1
ATOM 1482 C C . PRO A 1 195 ? 3.848 0.572 -9.919 1.00 94.81 195 PRO A C 1
ATOM 1484 O O . PRO A 1 195 ? 4.894 0.033 -10.262 1.00 94.81 195 PRO A O 1
ATOM 1487 N N . VAL A 1 196 ? 2.659 0.031 -10.214 1.00 96.44 196 VAL A N 1
ATOM 1488 C CA . VAL A 1 196 ? 2.502 -1.164 -11.061 1.00 96.44 196 VAL A CA 1
ATOM 1489 C C . VAL A 1 196 ? 2.777 -0.824 -12.525 1.00 96.44 196 VAL A C 1
ATOM 1491 O O . VAL A 1 196 ? 3.284 -1.663 -13.266 1.00 96.44 196 VAL A O 1
ATOM 1494 N N . ALA A 1 197 ? 2.473 0.409 -12.942 1.00 96.88 197 ALA A N 1
ATOM 1495 C CA . ALA A 1 197 ? 2.768 0.891 -14.288 1.00 96.88 197 ALA A CA 1
ATOM 1496 C C . ALA A 1 197 ? 4.235 1.322 -14.436 1.00 96.88 197 ALA A C 1
ATOM 1498 O O . ALA A 1 197 ? 4.853 1.027 -15.456 1.00 96.88 197 ALA A O 1
ATOM 1499 N N . ASP A 1 198 ? 4.798 1.982 -13.421 1.00 95.56 198 ASP A N 1
ATOM 1500 C CA . ASP A 1 198 ? 6.196 2.419 -13.407 1.00 95.56 198 ASP A CA 1
ATOM 1501 C C . ASP A 1 198 ? 6.724 2.486 -11.967 1.00 95.56 198 ASP A C 1
ATOM 1503 O O . ASP A 1 198 ? 6.294 3.335 -11.189 1.00 95.56 198 ASP A O 1
ATOM 1507 N N . VAL A 1 199 ? 7.671 1.618 -11.598 1.00 91.50 199 VAL A N 1
ATOM 1508 C CA . VAL A 1 199 ? 8.236 1.583 -10.234 1.00 91.50 199 VAL A CA 1
ATOM 1509 C C . VAL A 1 199 ? 9.025 2.840 -9.865 1.00 91.50 199 VAL A C 1
ATOM 1511 O O . VAL A 1 199 ? 9.138 3.162 -8.681 1.00 91.50 199 VAL A O 1
ATOM 1514 N N . ARG A 1 200 ? 9.524 3.601 -10.849 1.00 90.19 200 ARG A N 1
ATOM 1515 C CA . ARG A 1 200 ? 10.331 4.813 -10.615 1.00 90.19 200 ARG A CA 1
ATOM 1516 C C . ARG A 1 200 ? 9.525 5.926 -9.961 1.00 90.19 200 ARG A C 1
ATOM 1518 O O . ARG A 1 200 ? 10.095 6.815 -9.336 1.00 90.19 200 ARG A O 1
ATOM 1525 N N . VAL A 1 201 ? 8.192 5.858 -10.014 1.00 90.88 201 VAL A N 1
ATOM 1526 C CA . VAL A 1 201 ? 7.326 6.807 -9.298 1.00 90.88 201 VAL A CA 1
ATOM 1527 C C . VAL A 1 201 ? 7.588 6.807 -7.791 1.00 90.88 201 VAL A C 1
ATOM 1529 O O . VAL A 1 201 ? 7.348 7.827 -7.151 1.00 90.88 201 VAL A O 1
ATOM 1532 N N . LEU A 1 202 ? 8.097 5.699 -7.237 1.00 88.38 202 LEU A N 1
ATOM 1533 C CA . LEU A 1 202 ? 8.437 5.559 -5.821 1.00 88.38 202 LEU A CA 1
ATOM 1534 C C . LEU A 1 202 ? 9.753 6.257 -5.443 1.00 88.38 202 LEU A C 1
ATOM 1536 O O . LEU A 1 202 ? 9.982 6.491 -4.262 1.00 88.38 202 LEU A O 1
ATOM 1540 N N . GLN A 1 203 ? 10.586 6.633 -6.419 1.00 83.69 203 GLN A N 1
ATOM 1541 C CA . GLN A 1 203 ? 11.806 7.416 -6.185 1.00 83.69 203 GLN A CA 1
ATOM 1542 C C . GLN A 1 203 ? 11.504 8.903 -5.946 1.00 83.69 203 GLN A C 1
ATOM 1544 O O . GLN A 1 203 ? 12.319 9.621 -5.372 1.00 83.69 203 GLN A O 1
ATOM 1549 N N . ASN A 1 204 ? 10.330 9.382 -6.372 1.00 82.81 204 ASN A N 1
ATOM 1550 C CA . ASN A 1 204 ? 9.901 10.750 -6.113 1.00 82.81 204 ASN A CA 1
ATOM 1551 C C . ASN A 1 204 ? 9.143 10.829 -4.778 1.00 82.81 204 ASN A C 1
ATOM 1553 O O . ASN A 1 204 ? 8.024 10.327 -4.646 1.00 82.81 204 ASN A O 1
ATOM 1557 N N . GLU A 1 205 ? 9.726 11.528 -3.803 1.00 80.62 205 GLU A N 1
ATOM 1558 C CA . GLU A 1 205 ? 9.130 11.736 -2.483 1.00 80.62 205 GLU A CA 1
ATOM 1559 C C . GLU A 1 205 ? 7.734 12.393 -2.543 1.00 80.62 205 GLU A C 1
ATOM 1561 O O . GLU A 1 205 ? 6.878 12.105 -1.696 1.00 80.62 205 GLU A O 1
ATOM 1566 N N . GLU A 1 206 ? 7.481 13.263 -3.524 1.00 82.81 206 GLU A N 1
ATOM 1567 C CA . GLU A 1 206 ? 6.192 13.947 -3.680 1.00 82.81 206 GLU A CA 1
ATOM 1568 C C . GLU A 1 206 ? 5.055 12.967 -3.980 1.00 82.81 206 GLU A C 1
ATOM 1570 O O . GLU A 1 206 ? 3.907 13.208 -3.593 1.00 82.81 206 GLU A O 1
ATOM 1575 N N . ASN A 1 207 ? 5.378 11.832 -4.611 1.00 89.75 207 ASN A N 1
ATOM 1576 C CA . ASN A 1 207 ? 4.399 10.794 -4.894 1.00 89.75 207 ASN A CA 1
ATOM 1577 C C . ASN A 1 207 ? 4.003 10.018 -3.636 1.00 89.75 207 ASN A 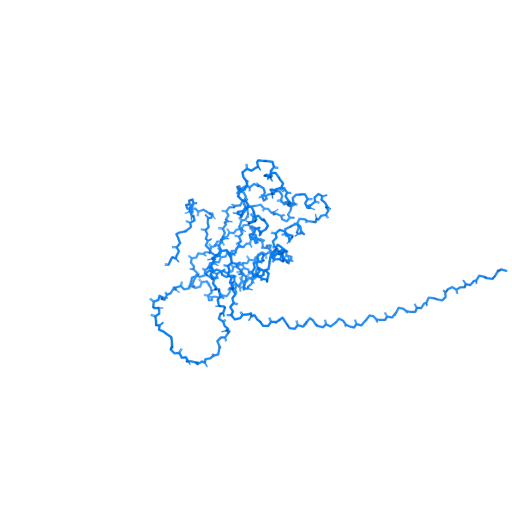C 1
ATOM 1579 O O . ASN A 1 207 ? 2.877 9.529 -3.554 1.00 89.75 207 ASN A O 1
ATOM 1583 N N . ILE A 1 208 ? 4.885 9.934 -2.635 1.00 90.00 208 ILE A N 1
ATOM 1584 C CA . ILE A 1 208 ? 4.628 9.269 -1.352 1.00 90.00 208 ILE A CA 1
ATOM 1585 C C . ILE A 1 208 ? 3.924 10.258 -0.423 1.00 90.00 208 ILE A C 1
ATOM 1587 O O . ILE A 1 208 ? 4.506 10.851 0.491 1.00 90.00 208 ILE A O 1
ATOM 1591 N N . ARG A 1 209 ? 2.637 10.471 -0.689 1.00 91.75 209 ARG A N 1
ATOM 1592 C CA . ARG A 1 209 ? 1.840 11.495 -0.010 1.00 91.75 209 ARG A CA 1
ATOM 1593 C C . ARG A 1 209 ? 1.346 11.063 1.365 1.00 91.75 209 ARG A C 1
ATOM 1595 O O . ARG A 1 209 ? 1.143 11.927 2.218 1.00 91.75 209 ARG A O 1
ATOM 1602 N N . TRP A 1 210 ? 1.178 9.760 1.593 1.00 93.50 210 TRP A N 1
ATOM 1603 C CA . TRP A 1 210 ? 0.783 9.232 2.894 1.00 93.50 210 TRP A CA 1
ATOM 1604 C C . TRP A 1 210 ? 1.715 8.131 3.378 1.00 93.50 210 TRP A C 1
ATOM 1606 O O . TRP A 1 210 ? 2.050 7.225 2.618 1.00 93.50 210 TRP A O 1
ATOM 1616 N N . VAL A 1 211 ? 2.081 8.181 4.658 1.00 92.69 211 VAL A N 1
ATOM 1617 C CA . VAL A 1 211 ? 2.916 7.158 5.302 1.00 92.69 211 VAL A CA 1
ATOM 1618 C C . VAL A 1 211 ? 2.298 6.775 6.637 1.00 92.69 211 VAL A C 1
ATOM 1620 O O . VAL A 1 211 ? 2.253 7.598 7.553 1.00 92.69 211 VAL A O 1
ATOM 1623 N N . TRP A 1 212 ? 1.849 5.527 6.757 1.00 91.50 212 TRP A N 1
ATOM 1624 C CA . TRP A 1 212 ? 1.433 4.924 8.018 1.00 91.50 212 TRP A CA 1
ATOM 1625 C C . TRP A 1 212 ? 2.497 3.949 8.505 1.00 91.50 212 TRP A C 1
ATOM 1627 O O . TRP A 1 212 ? 2.959 3.094 7.753 1.00 91.50 212 TRP A O 1
ATOM 1637 N N . LYS A 1 213 ? 2.860 4.077 9.782 1.00 89.00 213 LYS A N 1
ATOM 1638 C CA . LYS A 1 213 ? 3.781 3.169 10.468 1.00 89.00 213 LYS A CA 1
ATOM 1639 C C . LYS A 1 213 ? 3.202 2.791 11.823 1.00 89.00 213 LYS A C 1
ATOM 1641 O O . LYS A 1 213 ? 2.847 3.664 12.620 1.00 89.00 213 LYS A O 1
ATOM 1646 N N . GLY A 1 214 ? 3.065 1.498 12.084 1.00 86.81 214 GLY A N 1
ATOM 1647 C CA . GLY A 1 214 ? 2.381 0.954 13.250 1.00 86.81 214 GLY A CA 1
ATOM 1648 C C . GLY A 1 214 ? 0.958 1.499 13.385 1.00 86.81 214 GLY A C 1
ATOM 1649 O O . GLY A 1 214 ? 0.528 1.783 14.501 1.00 86.81 214 GLY A O 1
ATOM 1650 N N . GLY A 1 215 ? 0.283 1.725 12.251 1.00 87.81 215 GLY A N 1
ATOM 1651 C CA . GLY A 1 215 ? -1.066 2.291 12.130 1.00 87.81 215 GLY A CA 1
ATOM 1652 C C . GLY A 1 215 ? -1.218 3.765 12.516 1.00 87.81 215 GLY A C 1
ATOM 1653 O O . GLY A 1 215 ? -2.333 4.286 12.528 1.00 87.81 215 GLY A O 1
ATOM 1654 N N . ARG A 1 216 ? -0.112 4.468 12.783 1.00 87.31 216 ARG A N 1
ATOM 1655 C CA . ARG A 1 216 ? -0.079 5.917 13.008 1.00 87.31 216 ARG A CA 1
ATOM 1656 C C . ARG A 1 216 ? 0.344 6.632 11.727 1.00 87.31 216 ARG A C 1
ATOM 1658 O O . ARG A 1 216 ? 1.285 6.198 11.068 1.00 87.31 216 ARG A O 1
ATOM 1665 N N . LEU A 1 217 ? -0.334 7.726 11.388 1.00 89.12 217 LEU A N 1
ATOM 1666 C CA . LEU A 1 217 ? -0.021 8.536 10.210 1.00 89.12 217 LEU A CA 1
ATOM 1667 C C . LEU A 1 217 ? 1.166 9.471 10.504 1.00 89.12 217 LEU A C 1
ATOM 1669 O O . LEU A 1 217 ? 1.100 10.298 11.414 1.00 89.12 217 LEU A O 1
ATOM 1673 N N . PHE A 1 218 ? 2.248 9.335 9.739 1.00 87.19 218 PHE A N 1
ATOM 1674 C CA . PHE A 1 218 ? 3.480 10.126 9.868 1.00 87.19 218 PHE A CA 1
ATOM 1675 C C . PHE A 1 218 ? 3.615 11.222 8.810 1.00 87.19 218 PHE A C 1
ATOM 1677 O O . PHE A 1 218 ? 4.155 12.282 9.104 1.00 87.19 218 PHE A O 1
ATOM 1684 N N . LYS A 1 219 ? 3.100 10.986 7.603 1.00 85.62 219 LYS A N 1
ATOM 1685 C CA . LYS A 1 219 ? 3.090 11.950 6.496 1.00 85.62 219 LYS A CA 1
ATOM 1686 C C . LYS A 1 219 ? 1.698 11.970 5.888 1.00 85.62 219 LYS A C 1
ATOM 1688 O O . LYS A 1 219 ? 1.129 10.902 5.686 1.00 85.62 219 LYS A O 1
ATOM 1693 N N . GLY A 1 220 ? 1.146 13.151 5.629 1.00 89.19 220 GLY A N 1
ATOM 1694 C CA . GLY A 1 220 ? -0.181 13.313 5.038 1.00 89.19 220 GLY A CA 1
ATOM 1695 C C . GLY A 1 220 ? -0.669 14.766 5.061 1.00 89.19 220 GLY A C 1
ATOM 1696 O O . GLY A 1 220 ? -0.074 15.608 5.736 1.00 89.19 220 GLY A O 1
ATOM 1697 N N . PRO A 1 221 ? -1.760 15.091 4.345 1.00 86.69 221 PRO A N 1
ATOM 1698 C CA . PRO A 1 221 ? -2.364 16.421 4.391 1.00 86.69 221 PRO A CA 1
ATOM 1699 C C . PRO A 1 221 ? -2.753 16.815 5.822 1.00 86.69 221 PRO A C 1
ATOM 1701 O O . PRO A 1 221 ? -3.456 16.068 6.498 1.00 86.69 221 PRO A O 1
ATOM 1704 N N . GLY A 1 222 ? -2.309 17.989 6.278 1.00 83.25 222 GLY A N 1
ATOM 1705 C CA . GLY A 1 222 ? -2.607 18.488 7.627 1.00 83.25 222 GLY A CA 1
ATOM 1706 C C . GLY A 1 222 ? -1.813 17.818 8.757 1.00 83.25 222 GLY A C 1
ATOM 1707 O O . GLY A 1 222 ? -2.098 18.072 9.925 1.00 83.25 222 GLY A O 1
ATOM 1708 N N . VAL A 1 223 ? -0.818 16.987 8.431 1.00 82.94 223 VAL A N 1
ATOM 1709 C CA . VAL A 1 223 ? 0.057 16.325 9.405 1.00 82.94 223 VAL A CA 1
ATOM 1710 C C . VAL A 1 223 ? 1.357 17.116 9.540 1.00 82.94 223 VAL A C 1
ATOM 1712 O O . VAL A 1 223 ? 1.993 17.452 8.544 1.00 82.94 223 VAL A O 1
ATOM 1715 N N . GLY A 1 224 ? 1.743 17.438 10.778 1.00 76.88 224 GLY A N 1
ATOM 1716 C CA . GLY A 1 224 ? 3.001 18.131 11.065 1.00 76.88 224 GLY A CA 1
ATOM 1717 C C . GLY A 1 224 ? 4.238 17.252 10.819 1.00 76.88 224 GLY A C 1
ATOM 1718 O O . GLY A 1 224 ? 4.107 16.046 10.612 1.00 76.88 224 GLY A O 1
ATOM 1719 N N . PRO A 1 225 ? 5.456 17.816 10.920 1.00 76.94 225 PRO A N 1
ATOM 1720 C CA . PRO A 1 225 ? 6.706 17.116 10.587 1.00 76.94 225 PRO A CA 1
ATOM 1721 C C . PRO A 1 225 ? 6.990 15.864 11.437 1.00 76.94 225 PRO A C 1
ATOM 1723 O O . PRO A 1 225 ? 7.836 15.053 11.078 1.00 76.94 225 PRO A O 1
ATOM 1726 N N . TRP A 1 226 ? 6.280 15.685 12.555 1.00 79.31 226 TRP A N 1
ATOM 1727 C CA . TRP A 1 226 ? 6.468 14.578 13.499 1.00 79.31 226 TRP A CA 1
ATOM 1728 C C . TRP A 1 226 ? 5.339 13.536 13.472 1.00 79.31 226 TRP A C 1
ATOM 1730 O O . TRP A 1 226 ? 5.281 12.662 14.345 1.00 79.31 226 TRP A O 1
ATOM 1740 N N . GLY A 1 227 ? 4.437 13.619 12.491 1.00 79.69 227 GLY A N 1
ATOM 1741 C CA . GLY A 1 227 ? 3.247 12.778 12.413 1.00 79.69 227 GLY A CA 1
ATOM 1742 C C . GLY A 1 227 ? 2.102 13.243 13.314 1.00 79.69 227 GLY A C 1
ATOM 1743 O O . GLY A 1 227 ? 2.193 14.250 14.018 1.00 79.69 227 GLY A O 1
ATOM 1744 N N . GLU A 1 228 ? 1.011 12.477 13.322 1.00 80.69 228 GLU A N 1
ATOM 1745 C CA . GLU A 1 228 ? -0.050 12.638 14.322 1.00 80.69 228 GLU A CA 1
ATOM 1746 C C . GLU A 1 228 ? 0.527 12.476 15.740 1.00 80.69 228 GLU A C 1
ATOM 1748 O O . GLU A 1 228 ? 1.477 11.707 15.914 1.00 80.69 228 GLU A O 1
ATOM 1753 N N . PRO A 1 229 ? -0.007 13.150 16.773 1.00 72.50 229 PRO A N 1
ATOM 1754 C CA . PRO A 1 229 ? 0.482 12.993 18.140 1.00 72.50 229 PRO A CA 1
ATOM 1755 C C . PRO A 1 229 ? 0.487 11.520 18.567 1.00 72.50 229 PRO A C 1
ATOM 1757 O O . PRO A 1 229 ? -0.428 10.755 18.259 1.00 72.50 229 PRO A O 1
ATOM 1760 N N . ALA A 1 230 ? 1.556 11.108 19.252 1.00 61.78 230 ALA A N 1
ATOM 1761 C CA . ALA A 1 230 ? 1.665 9.754 19.769 1.00 61.78 230 ALA A CA 1
ATOM 1762 C C . ALA A 1 230 ? 0.619 9.530 20.871 1.00 61.78 230 ALA A C 1
ATOM 1764 O O . ALA A 1 230 ? 0.515 10.304 21.821 1.00 61.78 230 ALA A O 1
ATOM 1765 N N . TRP A 1 231 ? -0.149 8.453 20.737 1.00 55.44 231 TRP A N 1
ATOM 1766 C CA . TRP A 1 231 ? -1.147 8.034 21.716 1.00 55.44 231 TRP A CA 1
ATOM 1767 C C . TRP A 1 231 ? -0.453 7.204 22.808 1.00 55.44 231 TRP A C 1
ATOM 1769 O O . TRP A 1 231 ? -0.486 5.970 22.756 1.00 55.44 231 TRP A O 1
ATOM 1779 N N . PHE A 1 232 ? 0.256 7.864 23.730 1.00 41.12 232 PHE A N 1
ATOM 1780 C CA . PHE A 1 232 ? 0.791 7.204 24.929 1.00 41.12 232 PHE A CA 1
ATOM 1781 C C . PHE A 1 232 ? -0.368 6.746 25.827 1.00 41.12 232 PHE A C 1
ATOM 1783 O O . PHE A 1 232 ? -1.208 7.604 26.173 1.00 41.12 232 PHE A O 1
#

InterPro domains:
  IPR006680 Amidohydrolase-related [PF01979] (148-217)
  IPR011059 Metal-dependent hydrolase, composite domain superfamily [G3DSA:2.30.40.10] (57-136)
  IPR011059 Metal-dependent hydrolase, composite domain superfamily [G3DSA:2.30.40.10] (149-231)
  IPR011059 Metal-dependent hydrolase, composite domain superfamily [SSF51338] (63-129)
  IPR011059 Metal-dependent hydrolase, composite domain superfamily [SSF51338] (176-222)
  IPR051781 Metallo-dependent Hydrolase Enzymes [PTHR43135] (143-220)

Organism: Metarhizium robertsii (strain ARSEF 23 / ATCC MYA-3075) (NCBI:txid655844)

pLDDT: mean 73.15, std 23.75, range [27.19, 98.31]

Radius of gyration: 22.43 Å; chains: 1; bounding box: 48×70×80 Å

Foldseek 3Di:
DDDDDDDDDPDDDDDDDDDPPDPDPDDQWAADPLVRGIDGDDDDDDDDDDDDDDPPDPPQFAKEKEWECWEQFLQDHIDGQKMWIDTQFFTADIGHVVPPDPVNVVRHPDYHYFHYKFFAQLLCVVVVVVPDPPPVCVCVSLCQLVVVVVVPDQLSVSSSVRFCVNLVVDPRSPPAGRGRDGNHTPWMFGFRDDSNVPVNSSSDVVRRQWTAGSNFTCHHVPADNRGDDDPD